Protein AF-A0A0M1HV61-F1 (afdb_monomer_lite)

Sequence (206 aa):
MQIHHRKISFKDFTRVRRSIEFLIANFPVATTETVGKFGSGIKGYDRLQIVYKAFICLSLEMEVDFDDEKCLNTFILSMSKAFKYINFNEFYVERFLGGYDDAVVKNVVGYVESISPISWSKPKAFSALTKSLLKHNFVVGNHNLCLICDGLIYLDSTESDHRIAKAVGGQGVLENGLLVHPICNRMKSDLSLEEIRADLFGELLY

Radius of gyration: 24.74 Å; chains: 1; bounding box: 51×39×68 Å

pLDDT: mean 77.79, std 14.35, range [38.88, 94.12]

Foldseek 3Di:
DDQPNDDQDPVLCVQLVVQLVVCCVVPVLLLVQLCVPQNPDPRSVLSNVLSSVLSSLLSSVDPDDPVDPQSLLQVVLLSCLQPVRRDCPVVCPDPPPDHYDPVSSVSSNVRSVVSDDDDDDDDDHDDPVVVVVVVVVVVLVPFDAALQQRHGDDPVQWDKDFQQHVVRPTDPDPVRIDIHGPVSVVQCVNNHSVVSNCVVVVDDDD

Structure (mmCIF, N/CA/C/O backbone):
data_AF-A0A0M1HV61-F1
#
_entry.id   AF-A0A0M1HV61-F1
#
loop_
_atom_site.group_PDB
_atom_site.id
_atom_site.type_symbol
_atom_site.label_atom_id
_atom_site.label_alt_id
_atom_site.label_comp_id
_atom_site.label_asym_id
_atom_site.label_entity_id
_atom_site.label_seq_id
_atom_site.pdbx_PDB_ins_code
_atom_site.Cartn_x
_atom_site.Cartn_y
_atom_site.Cartn_z
_atom_site.occupancy
_atom_site.B_iso_or_equiv
_atom_site.auth_seq_id
_atom_site.auth_comp_id
_atom_site.auth_asym_id
_atom_site.auth_atom_id
_atom_site.pdbx_PDB_model_num
ATOM 1 N N . MET A 1 1 ? 4.382 -9.456 20.552 1.00 45.38 1 MET A N 1
ATOM 2 C CA . MET A 1 1 ? 3.618 -8.272 20.118 1.00 45.38 1 MET A CA 1
ATOM 3 C C . MET A 1 1 ? 2.322 -8.265 20.910 1.00 45.38 1 MET A C 1
ATOM 5 O O . MET A 1 1 ? 1.622 -9.267 20.836 1.00 45.38 1 MET A O 1
ATOM 9 N N . GLN A 1 2 ? 2.094 -7.270 21.774 1.00 38.91 2 GLN A N 1
ATOM 10 C CA . GLN A 1 2 ? 0.883 -7.182 22.602 1.00 38.91 2 GLN A CA 1
ATOM 11 C C . GLN A 1 2 ? -0.083 -6.175 21.987 1.00 38.91 2 GLN A C 1
ATOM 13 O O . GLN A 1 2 ? 0.360 -5.087 21.644 1.00 38.91 2 GLN A O 1
ATOM 18 N N . ILE A 1 3 ? -1.353 -6.553 21.862 1.00 44.72 3 ILE A N 1
ATOM 19 C CA . ILE A 1 3 ? -2.518 -5.666 21.727 1.00 44.72 3 ILE A CA 1
ATOM 20 C C . ILE A 1 3 ? -3.356 -5.988 22.976 1.00 44.72 3 ILE A C 1
ATOM 22 O O . ILE A 1 3 ? -3.598 -7.164 23.238 1.00 44.72 3 ILE A O 1
ATOM 26 N N . HIS A 1 4 ? -3.669 -5.009 23.833 1.00 47.50 4 HIS A N 1
ATOM 27 C CA . HIS A 1 4 ? -4.346 -5.219 25.135 1.00 47.50 4 HIS A CA 1
ATOM 28 C C . HIS A 1 4 ? -3.717 -6.287 26.061 1.00 47.50 4 HIS A C 1
ATOM 30 O O . HIS A 1 4 ? -4.398 -7.202 26.513 1.00 47.50 4 HIS A O 1
ATOM 36 N N . HIS A 1 5 ? -2.404 -6.240 26.328 1.00 50.06 5 HIS A N 1
ATOM 37 C CA . HIS A 1 5 ? -1.684 -7.286 27.088 1.00 50.06 5 HIS A CA 1
ATOM 38 C C . HIS A 1 5 ? -1.725 -8.708 26.480 1.00 50.06 5 HIS A C 1
ATOM 40 O O . HIS A 1 5 ? -1.090 -9.625 27.007 1.00 50.06 5 HIS A O 1
ATOM 46 N N . ARG A 1 6 ? -2.363 -8.913 25.321 1.00 57.28 6 ARG A N 1
ATOM 47 C CA . ARG A 1 6 ? -2.491 -10.221 24.674 1.00 57.28 6 ARG A CA 1
ATOM 48 C C . ARG A 1 6 ? -1.375 -10.435 23.659 1.00 57.28 6 ARG A C 1
ATOM 50 O O . ARG A 1 6 ? -1.248 -9.694 22.688 1.00 57.28 6 ARG A O 1
ATOM 57 N N . LYS A 1 7 ? -0.534 -11.447 23.884 1.00 65.44 7 LYS A N 1
ATOM 58 C CA . LYS A 1 7 ? 0.514 -11.858 22.937 1.00 65.44 7 LYS A CA 1
ATOM 59 C C . LYS A 1 7 ? -0.167 -12.424 21.684 1.00 65.44 7 LYS A C 1
ATOM 61 O O . LYS A 1 7 ? -0.840 -13.444 21.784 1.00 65.44 7 LYS A O 1
ATOM 66 N N . ILE A 1 8 ? 0.005 -11.771 20.534 1.00 69.38 8 ILE A N 1
ATOM 67 C CA . ILE A 1 8 ? -0.525 -12.255 19.247 1.00 69.38 8 ILE A CA 1
ATOM 68 C C . ILE A 1 8 ? 0.118 -13.609 18.948 1.00 69.38 8 ILE A C 1
ATOM 70 O O . ILE A 1 8 ? 1.349 -13.712 18.896 1.00 69.38 8 ILE A O 1
ATOM 74 N N . SER A 1 9 ? -0.703 -14.647 18.811 1.00 78.69 9 SER A N 1
ATOM 75 C CA . SER A 1 9 ? -0.224 -15.993 18.512 1.00 78.69 9 SER A CA 1
ATOM 76 C C . SER A 1 9 ? 0.042 -16.167 17.015 1.00 78.69 9 SER A C 1
ATOM 78 O O . SER A 1 9 ? -0.472 -15.427 16.176 1.00 78.69 9 SER A O 1
ATOM 80 N N . PHE A 1 10 ? 0.817 -17.190 16.652 1.00 74.56 10 PHE A N 1
ATOM 81 C CA . PHE A 1 10 ? 1.004 -17.561 15.246 1.00 74.56 10 PHE A CA 1
ATOM 82 C C . PHE A 1 10 ? -0.326 -17.925 14.556 1.00 74.56 10 PHE A C 1
ATOM 84 O O . PHE A 1 10 ? -0.531 -17.624 13.379 1.00 74.56 10 PHE A O 1
ATOM 91 N N . LYS A 1 11 ? -1.266 -18.510 15.311 1.00 81.38 11 LYS A N 1
ATOM 92 C CA . LYS A 1 11 ? -2.621 -18.808 14.834 1.00 81.38 11 LYS A CA 1
ATOM 93 C C . LYS A 1 11 ? -3.396 -17.529 14.516 1.00 81.38 11 LYS A C 1
ATOM 95 O O . LYS A 1 11 ? -4.047 -17.467 13.479 1.00 81.38 11 LYS A O 1
ATOM 100 N N . ASP A 1 12 ? -3.280 -16.512 15.369 1.00 79.31 12 ASP A N 1
ATOM 101 C CA . ASP A 1 12 ? -3.903 -15.208 15.131 1.00 79.31 12 ASP A CA 1
ATOM 102 C C . ASP A 1 12 ? -3.353 -14.573 13.855 1.00 79.31 12 ASP A C 1
ATOM 104 O O . ASP A 1 12 ? -4.140 -14.190 12.998 1.00 79.31 12 ASP A O 1
ATOM 108 N N . PHE A 1 13 ? -2.025 -14.552 13.681 1.00 78.38 13 PHE A N 1
ATOM 109 C CA . PHE A 1 13 ? -1.397 -14.054 12.452 1.00 78.38 13 PHE A CA 1
ATOM 110 C C . PHE A 1 13 ? -1.906 -14.786 11.207 1.00 78.38 13 PHE A C 1
ATOM 112 O O . PHE A 1 13 ? -2.300 -14.144 10.241 1.00 78.38 13 PHE A O 1
ATOM 119 N N . THR A 1 14 ? -1.945 -16.120 11.239 1.00 83.94 14 THR A N 1
ATOM 120 C CA . THR A 1 14 ? -2.406 -16.924 10.096 1.00 83.94 14 THR A CA 1
ATOM 121 C C . THR A 1 14 ? -3.863 -16.616 9.750 1.00 83.94 14 THR A C 1
ATOM 123 O O . THR A 1 14 ? -4.193 -16.482 8.575 1.00 83.94 14 THR A O 1
ATOM 126 N N . ARG A 1 15 ? -4.718 -16.435 10.767 1.00 84.62 15 ARG A N 1
ATOM 127 C CA . ARG A 1 15 ? -6.131 -16.068 10.598 1.00 84.62 15 ARG A CA 1
ATOM 128 C C . ARG A 1 15 ? -6.300 -14.725 9.892 1.00 84.62 15 ARG A C 1
ATOM 130 O O . ARG A 1 15 ? -7.174 -14.602 9.047 1.00 84.62 15 ARG A O 1
ATOM 137 N N . VAL A 1 16 ? -5.474 -13.737 10.232 1.00 89.06 16 VAL A N 1
ATOM 138 C CA . VAL A 1 16 ? -5.621 -12.369 9.713 1.00 89.06 16 VAL A CA 1
ATOM 139 C C . VAL A 1 16 ? -4.713 -12.045 8.528 1.00 89.06 16 VAL A C 1
ATOM 141 O O . VAL A 1 16 ? -4.763 -10.939 7.999 1.00 89.06 16 VAL A O 1
ATOM 144 N N . ARG A 1 17 ? -3.878 -12.996 8.090 1.00 88.94 17 ARG A N 1
ATOM 145 C CA . ARG A 1 17 ? -2.864 -12.779 7.051 1.00 88.94 17 ARG A CA 1
ATOM 146 C C . ARG A 1 17 ? -3.457 -12.219 5.762 1.00 88.94 17 ARG A C 1
ATOM 148 O O . ARG A 1 17 ? -2.951 -11.217 5.267 1.00 88.94 17 ARG A O 1
ATOM 155 N N . ARG A 1 18 ? -4.538 -12.831 5.265 1.00 89.31 18 ARG A N 1
ATOM 156 C CA . ARG A 1 18 ? -5.231 -12.373 4.051 1.00 89.31 18 ARG A CA 1
ATOM 157 C C . ARG A 1 18 ? -5.667 -10.918 4.197 1.00 89.31 18 ARG A C 1
ATOM 159 O O . ARG A 1 18 ? -5.363 -10.112 3.331 1.00 89.31 18 ARG A O 1
ATOM 166 N N . SER A 1 19 ? -6.318 -10.578 5.306 1.00 89.88 19 SER A N 1
ATOM 167 C CA . SER A 1 19 ? -6.781 -9.219 5.596 1.00 89.88 19 SER A CA 1
ATOM 168 C C . SER A 1 19 ? -5.632 -8.211 5.621 1.00 89.88 19 SER A C 1
ATOM 170 O O . SER A 1 19 ? -5.737 -7.146 5.027 1.00 89.88 19 SER A O 1
ATOM 172 N N . ILE A 1 20 ? -4.498 -8.561 6.236 1.00 90.69 20 ILE A N 1
ATOM 173 C CA . ILE A 1 20 ? -3.309 -7.696 6.273 1.00 90.69 20 ILE A CA 1
ATOM 174 C C . ILE A 1 20 ? -2.742 -7.477 4.870 1.00 90.69 20 ILE A C 1
ATOM 176 O O . ILE A 1 20 ? -2.456 -6.340 4.503 1.00 90.69 20 ILE A O 1
ATOM 180 N N . GLU A 1 21 ? -2.573 -8.545 4.088 1.00 88.94 21 GLU A N 1
ATOM 181 C CA . GLU A 1 21 ? -2.087 -8.455 2.705 1.00 88.94 21 GLU A CA 1
ATOM 182 C C . GLU A 1 21 ? -3.038 -7.600 1.851 1.00 88.94 21 GLU A C 1
ATOM 184 O O . GLU A 1 21 ? -2.587 -6.755 1.078 1.00 88.94 21 GLU A O 1
ATOM 189 N N . PHE A 1 22 ? -4.348 -7.733 2.073 1.00 87.50 22 PHE A N 1
ATOM 190 C CA . PHE A 1 22 ? -5.375 -6.949 1.395 1.00 87.50 22 PHE A CA 1
ATOM 191 C C . PHE A 1 22 ? -5.328 -5.460 1.770 1.00 87.50 22 PHE A C 1
ATOM 193 O O . PHE A 1 22 ? -5.396 -4.607 0.887 1.00 87.50 22 PHE A O 1
ATOM 200 N N . LEU A 1 23 ? -5.128 -5.130 3.051 1.00 89.31 23 LEU A N 1
ATOM 201 C CA . LEU A 1 23 ? -4.936 -3.751 3.518 1.00 89.31 23 LEU A CA 1
ATOM 202 C C . LEU A 1 23 ? -3.668 -3.122 2.923 1.00 89.31 23 LEU A C 1
ATOM 204 O O . LEU A 1 23 ? -3.696 -1.971 2.499 1.00 89.31 23 LEU A O 1
ATOM 208 N N . ILE A 1 24 ? -2.564 -3.874 2.853 1.00 89.62 24 ILE A N 1
ATOM 209 C CA . ILE A 1 24 ? -1.307 -3.395 2.258 1.00 89.62 24 ILE A CA 1
ATOM 210 C C . ILE A 1 24 ? -1.487 -3.105 0.765 1.00 89.62 24 ILE A C 1
ATOM 212 O O . ILE A 1 24 ? -1.007 -2.077 0.286 1.00 89.62 24 ILE A O 1
ATOM 216 N N . ALA A 1 25 ? -2.170 -3.994 0.041 1.00 86.75 25 ALA A N 1
ATOM 217 C CA . ALA A 1 25 ? -2.379 -3.863 -1.396 1.00 86.75 25 ALA A CA 1
ATOM 218 C C . ALA A 1 25 ? -3.316 -2.699 -1.756 1.00 86.75 25 ALA A C 1
ATOM 220 O O . ALA A 1 25 ? -3.029 -1.964 -2.696 1.00 86.75 25 ALA A O 1
ATOM 221 N N . ASN A 1 26 ? -4.403 -2.512 -0.999 1.00 84.69 26 ASN A N 1
ATOM 222 C CA . ASN A 1 26 ? -5.421 -1.499 -1.303 1.00 84.69 26 ASN A CA 1
ATOM 223 C C . ASN A 1 26 ? -5.118 -0.122 -0.695 1.00 84.69 26 ASN A C 1
ATOM 225 O O . ASN A 1 26 ? -5.563 0.891 -1.224 1.00 84.69 26 ASN A O 1
ATOM 229 N N . PHE A 1 27 ? -4.315 -0.057 0.374 1.00 87.81 27 PHE A N 1
ATOM 230 C CA . PHE A 1 27 ? -3.917 1.202 1.012 1.00 87.81 27 PHE A CA 1
ATOM 231 C C . PHE A 1 27 ? -2.398 1.368 1.047 1.00 87.81 27 PHE A C 1
ATOM 233 O O . PHE A 1 27 ? -1.813 1.564 2.124 1.00 87.81 27 PHE A O 1
ATOM 240 N N . PRO A 1 28 ? -1.725 1.370 -0.122 1.00 89.44 28 PRO A N 1
ATOM 241 C CA . PRO A 1 28 ? -0.284 1.574 -0.177 1.00 89.44 28 PRO A CA 1
ATOM 242 C C . PRO A 1 28 ? 0.108 2.922 0.440 1.00 89.44 28 PRO A C 1
ATOM 244 O O . PRO A 1 28 ? 1.185 3.012 1.034 1.00 89.44 28 PRO A O 1
ATOM 247 N N . VAL A 1 29 ? -0.790 3.922 0.399 1.00 88.00 29 VAL A N 1
ATOM 248 C CA . VAL A 1 29 ? -0.637 5.248 1.024 1.00 88.00 29 VAL A CA 1
ATOM 249 C C . VAL A 1 29 ? -0.195 5.166 2.486 1.00 88.00 29 VAL A C 1
ATOM 251 O O . VAL A 1 29 ? 0.683 5.912 2.916 1.00 88.00 29 VAL A O 1
ATOM 254 N N . ALA A 1 30 ? -0.709 4.188 3.240 1.00 88.94 30 ALA A N 1
ATOM 255 C CA . ALA A 1 30 ? -0.375 4.037 4.647 1.00 88.94 30 ALA A CA 1
ATOM 256 C C . ALA A 1 30 ? 1.100 3.677 4.859 1.00 88.94 30 ALA A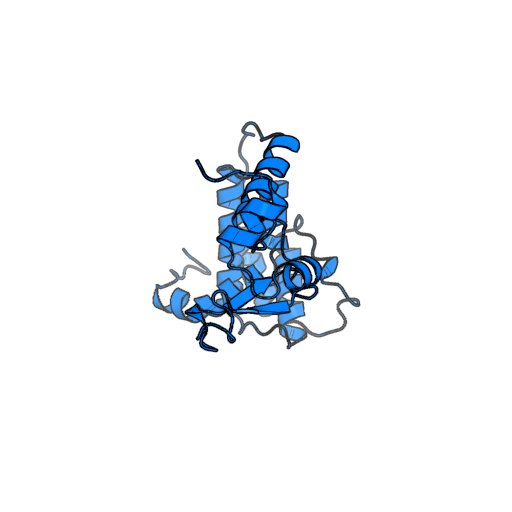 C 1
ATOM 258 O O . ALA A 1 30 ? 1.697 4.055 5.860 1.00 88.94 30 ALA A O 1
ATOM 259 N N . THR A 1 31 ? 1.713 2.967 3.913 1.00 90.75 31 THR A N 1
ATOM 260 C CA . THR A 1 31 ? 3.138 2.619 3.977 1.00 90.75 31 THR A CA 1
ATOM 261 C C . THR A 1 31 ? 4.007 3.680 3.308 1.00 90.75 31 THR A C 1
ATOM 263 O O . THR A 1 31 ? 5.047 4.064 3.853 1.00 90.75 31 THR A O 1
ATOM 266 N N . THR A 1 32 ? 3.581 4.199 2.153 1.00 89.69 32 THR A N 1
ATOM 267 C CA . THR A 1 32 ? 4.360 5.155 1.363 1.00 89.69 32 THR A CA 1
ATOM 268 C C . THR A 1 32 ? 4.468 6.502 2.061 1.00 89.69 32 THR A C 1
ATOM 270 O O . THR A 1 32 ? 5.554 7.084 2.059 1.00 89.69 32 THR A O 1
ATOM 273 N N . GLU A 1 33 ? 3.419 6.973 2.736 1.00 88.62 33 GLU A N 1
ATOM 274 C CA . GLU A 1 33 ? 3.469 8.233 3.475 1.00 88.62 33 GLU A CA 1
ATOM 275 C C . GLU A 1 33 ? 4.203 8.114 4.811 1.00 88.62 33 GLU A C 1
ATOM 277 O O . GLU A 1 33 ? 4.932 9.036 5.182 1.00 88.62 33 GLU A O 1
ATOM 282 N N . THR A 1 34 ? 4.141 6.968 5.500 1.00 89.44 34 THR A N 1
ATOM 283 C CA . THR A 1 34 ? 4.999 6.711 6.672 1.00 89.44 34 THR A CA 1
ATOM 284 C C . THR A 1 34 ? 6.471 6.754 6.294 1.00 89.44 34 THR A C 1
ATOM 286 O O . THR A 1 34 ? 7.260 7.455 6.936 1.00 89.44 34 THR A O 1
ATOM 289 N N . VAL A 1 35 ? 6.851 6.067 5.217 1.00 87.12 35 VAL A N 1
ATOM 290 C CA . VAL A 1 35 ? 8.229 6.097 4.712 1.00 87.12 35 VAL A CA 1
ATOM 291 C C . VAL A 1 35 ? 8.588 7.485 4.170 1.00 87.12 35 VAL A C 1
ATOM 293 O O . VAL A 1 35 ? 9.706 7.960 4.376 1.00 87.12 35 VAL A O 1
ATOM 296 N N . GLY A 1 36 ? 7.652 8.181 3.521 1.00 83.75 36 GLY A N 1
ATOM 297 C CA . GLY A 1 36 ? 7.830 9.553 3.047 1.00 83.75 36 GLY A CA 1
ATOM 298 C C . GLY A 1 36 ? 8.118 10.532 4.187 1.00 83.75 36 GLY A C 1
ATOM 299 O O . GLY A 1 36 ? 9.057 11.326 4.099 1.00 83.75 36 GLY A O 1
ATOM 300 N N . LYS A 1 37 ? 7.365 10.428 5.287 1.00 84.81 37 LYS A N 1
ATOM 301 C CA . LYS A 1 37 ? 7.453 11.310 6.456 1.00 84.81 37 LYS A CA 1
ATOM 302 C C . LYS A 1 37 ? 8.670 11.027 7.335 1.00 84.81 37 LYS A C 1
ATOM 304 O O . LYS A 1 37 ? 9.318 11.969 7.796 1.00 84.81 37 LYS A O 1
ATOM 309 N N . PHE A 1 38 ? 8.972 9.755 7.596 1.00 82.44 38 PHE A N 1
ATOM 310 C CA . PHE A 1 38 ? 9.988 9.348 8.579 1.00 82.44 38 PHE A CA 1
ATOM 311 C C . PHE A 1 38 ? 11.268 8.769 7.960 1.00 82.44 38 PHE A C 1
ATOM 313 O O . PHE A 1 38 ? 12.241 8.526 8.680 1.00 82.44 38 PHE A O 1
ATOM 320 N N . GLY A 1 39 ? 11.309 8.620 6.634 1.00 77.06 39 GLY A N 1
ATOM 321 C CA . GLY A 1 39 ? 12.413 8.012 5.894 1.00 77.06 39 GLY A CA 1
ATOM 322 C C . GLY A 1 39 ? 12.359 6.482 5.904 1.00 77.06 39 GLY A C 1
ATOM 323 O O . GLY A 1 39 ? 11.472 5.888 6.498 1.00 77.06 39 GLY A O 1
ATOM 324 N N . SER A 1 40 ? 13.327 5.836 5.251 1.00 70.31 40 SER A N 1
ATOM 325 C CA . SER A 1 40 ? 13.467 4.368 5.193 1.00 70.31 40 SER A CA 1
ATOM 326 C C . SER A 1 40 ? 14.425 3.787 6.245 1.00 70.31 40 SER A C 1
ATOM 328 O O . SER A 1 40 ? 14.634 2.581 6.290 1.00 70.31 40 SER A O 1
ATOM 330 N N . GLY A 1 41 ? 15.041 4.639 7.073 1.00 71.94 41 GLY A N 1
ATOM 331 C CA . GLY A 1 41 ? 15.948 4.217 8.145 1.00 71.94 41 GLY A CA 1
ATOM 332 C C . GLY A 1 41 ? 15.208 3.695 9.380 1.00 71.94 41 GLY A C 1
ATOM 333 O O . GLY A 1 41 ? 13.991 3.541 9.367 1.00 71.94 41 GLY A O 1
ATOM 334 N N . ILE A 1 42 ? 15.928 3.500 10.489 1.00 71.56 42 ILE A N 1
ATOM 335 C CA . ILE A 1 42 ? 15.386 2.865 11.707 1.00 71.56 42 ILE A CA 1
ATOM 336 C C . ILE A 1 42 ? 14.109 3.529 12.254 1.00 71.56 42 ILE A C 1
ATOM 338 O O . ILE A 1 42 ? 13.183 2.846 12.668 1.00 71.56 42 ILE A O 1
ATOM 342 N N . LYS A 1 43 ? 13.984 4.857 12.140 1.00 68.44 43 LYS A N 1
ATOM 343 C CA . LYS A 1 43 ? 12.753 5.578 12.514 1.00 68.44 43 LYS A CA 1
ATOM 344 C C . LYS A 1 43 ? 11.565 5.242 11.623 1.00 68.44 43 LYS A C 1
ATOM 346 O O . LYS A 1 43 ? 10.440 5.154 12.103 1.00 68.44 43 LYS A O 1
ATOM 351 N N . GLY A 1 44 ? 11.828 5.126 10.326 1.00 79.56 44 GLY A N 1
ATOM 352 C CA . GLY A 1 44 ? 10.854 4.684 9.344 1.00 79.56 44 GLY A CA 1
ATOM 353 C C . GLY A 1 44 ? 10.406 3.271 9.641 1.00 79.56 44 GLY A C 1
ATOM 354 O O . GLY A 1 44 ? 9.212 3.028 9.710 1.00 79.56 44 GLY A O 1
ATOM 355 N N . TYR A 1 45 ? 11.360 2.380 9.909 1.00 82.62 45 TYR A N 1
ATOM 356 C CA . TYR A 1 45 ? 11.093 1.004 10.309 1.00 82.62 45 TYR A CA 1
ATOM 357 C C . TYR A 1 45 ? 10.213 0.925 11.563 1.00 82.62 45 TYR A C 1
ATOM 359 O O . TYR A 1 45 ? 9.176 0.271 11.521 1.00 82.62 45 TYR A O 1
ATOM 367 N N . ASP A 1 46 ? 10.541 1.649 12.636 1.00 82.88 46 ASP A N 1
ATOM 368 C CA . ASP A 1 46 ? 9.742 1.642 13.869 1.00 82.88 46 ASP A CA 1
ATOM 369 C C . ASP A 1 46 ? 8.321 2.173 13.640 1.00 82.88 46 ASP A C 1
ATOM 371 O O . ASP A 1 46 ? 7.345 1.593 14.116 1.00 82.88 46 ASP A O 1
ATOM 375 N N . ARG A 1 47 ? 8.174 3.265 12.877 1.00 87.44 47 ARG A N 1
ATOM 376 C CA . ARG A 1 47 ? 6.851 3.819 12.548 1.00 87.44 47 ARG A CA 1
ATOM 377 C C . ARG A 1 47 ? 6.065 2.903 11.618 1.00 87.44 47 ARG A C 1
ATOM 379 O O . ARG A 1 47 ? 4.865 2.738 11.814 1.00 87.44 47 ARG A O 1
ATOM 386 N N . LEU A 1 48 ? 6.732 2.260 10.668 1.00 90.88 48 LEU A N 1
ATOM 387 C CA . LEU A 1 48 ? 6.121 1.297 9.764 1.00 90.88 48 LEU A CA 1
ATOM 388 C C . LEU A 1 48 ? 5.674 0.047 10.526 1.00 90.88 48 LEU A C 1
ATOM 390 O O . LEU A 1 48 ? 4.567 -0.426 10.307 1.00 90.88 48 LEU A O 1
ATOM 394 N N . GLN A 1 49 ? 6.447 -0.432 11.505 1.00 90.50 49 GLN A N 1
ATOM 395 C CA . GLN A 1 49 ? 5.982 -1.497 12.395 1.00 90.50 49 GLN A CA 1
ATOM 396 C C . GLN A 1 49 ? 4.683 -1.122 13.108 1.00 90.50 49 GLN A C 1
ATOM 398 O O . GLN A 1 49 ? 3.830 -1.985 13.282 1.00 90.50 49 GLN A O 1
ATOM 403 N N . ILE A 1 50 ? 4.5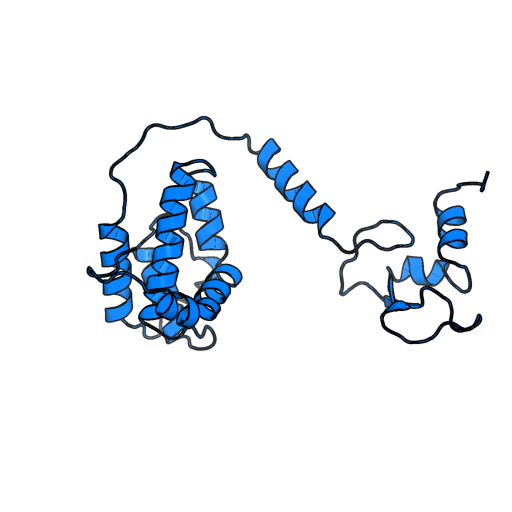33 0.130 13.552 1.00 91.06 50 IL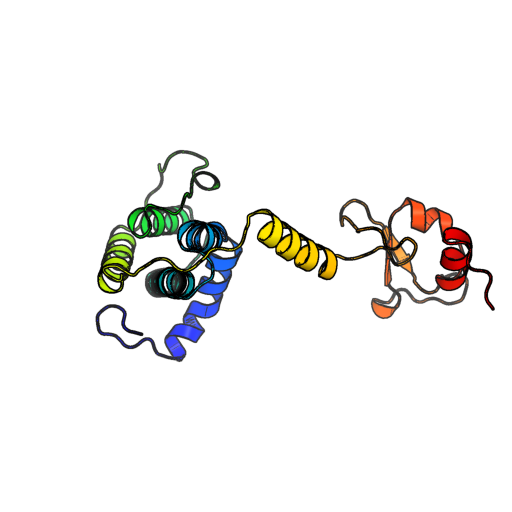E A N 1
ATOM 404 C CA . ILE A 1 50 ? 3.310 0.599 14.219 1.00 91.06 50 ILE A CA 1
ATOM 405 C C . ILE A 1 50 ? 2.127 0.588 13.241 1.00 91.06 50 ILE A C 1
ATOM 407 O O . ILE A 1 50 ? 1.049 0.145 13.622 1.00 91.06 50 ILE A O 1
ATOM 411 N N . VAL A 1 51 ? 2.329 0.976 11.978 1.00 93.38 51 VAL A N 1
ATOM 412 C CA . VAL A 1 51 ? 1.301 0.862 10.923 1.00 93.38 51 VAL A CA 1
ATOM 413 C C . VAL A 1 51 ? 0.895 -0.595 10.695 1.00 93.38 51 VAL A C 1
ATOM 415 O O . VAL A 1 51 ? -0.287 -0.920 10.735 1.00 93.38 51 VAL A O 1
ATOM 418 N N . TYR A 1 52 ? 1.857 -1.505 10.545 1.00 92.81 52 TYR A N 1
ATOM 419 C CA . TYR A 1 52 ? 1.565 -2.931 10.349 1.00 92.81 52 TYR A CA 1
ATOM 420 C C . TYR A 1 52 ? 0.884 -3.550 11.578 1.00 92.81 52 TYR A C 1
ATOM 422 O O . TYR A 1 52 ? -0.019 -4.374 11.457 1.00 92.81 52 TYR A O 1
ATOM 430 N N . LYS A 1 53 ? 1.276 -3.123 12.780 1.00 91.31 53 LYS A N 1
ATOM 431 C CA . LYS A 1 53 ? 0.606 -3.482 14.035 1.00 91.31 53 LYS A CA 1
ATOM 432 C C . LYS A 1 53 ? -0.836 -2.971 14.068 1.00 91.31 53 LYS A C 1
ATOM 434 O O . LYS A 1 53 ? -1.704 -3.705 14.531 1.00 91.31 53 LYS A O 1
ATOM 439 N N . ALA A 1 54 ? -1.105 -1.775 13.545 1.00 92.81 54 ALA A N 1
ATOM 440 C CA . ALA A 1 54 ? -2.463 -1.260 13.396 1.00 92.81 54 ALA A CA 1
ATOM 441 C C . ALA A 1 54 ? -3.283 -2.108 12.413 1.00 92.81 54 ALA A C 1
ATOM 443 O O . ALA A 1 54 ? -4.403 -2.473 12.744 1.00 92.81 54 ALA A O 1
ATOM 444 N N . PHE A 1 55 ? -2.719 -2.514 11.268 1.00 94.12 55 PHE A N 1
ATOM 445 C CA . PHE A 1 55 ? -3.388 -3.427 10.324 1.00 94.12 55 PHE A CA 1
ATOM 446 C C . PHE A 1 55 ? -3.731 -4.776 10.947 1.00 94.12 55 PHE A C 1
ATOM 448 O O . PHE A 1 55 ? -4.823 -5.301 10.736 1.00 94.12 55 PHE A O 1
ATOM 455 N N . ILE A 1 56 ? -2.815 -5.324 11.745 1.00 91.38 56 ILE A N 1
ATOM 456 C CA . ILE A 1 56 ? -3.066 -6.554 12.493 1.00 91.38 56 ILE A CA 1
ATOM 457 C C . ILE A 1 56 ? -4.189 -6.339 13.510 1.00 91.38 56 ILE A C 1
ATOM 459 O O . ILE A 1 56 ? -5.076 -7.177 13.597 1.00 91.38 56 ILE A O 1
ATOM 463 N N . CYS A 1 57 ? -4.180 -5.222 14.243 1.00 90.38 57 CYS A N 1
ATOM 464 C CA . CYS A 1 57 ? -5.248 -4.877 15.181 1.00 90.38 57 CYS A CA 1
ATOM 465 C C . CYS A 1 57 ? -6.602 -4.776 14.471 1.00 90.38 57 CYS A C 1
ATOM 467 O O . CYS A 1 57 ? -7.536 -5.462 14.859 1.00 90.38 57 CYS A O 1
ATOM 469 N N . LEU A 1 58 ? -6.680 -4.008 13.385 1.00 92.75 58 LEU A N 1
ATOM 470 C CA . LEU A 1 58 ? -7.879 -3.876 12.555 1.00 92.75 58 LEU A CA 1
ATOM 471 C C . LEU A 1 58 ? -8.400 -5.243 12.110 1.00 92.75 58 LEU A C 1
ATOM 473 O O . LEU A 1 58 ? -9.553 -5.571 12.347 1.00 92.75 58 LEU A O 1
ATOM 477 N N . SER A 1 59 ? -7.523 -6.080 11.560 1.00 91.62 59 SER A N 1
ATOM 478 C CA . SER A 1 59 ? -7.904 -7.398 11.043 1.00 91.62 59 SER A CA 1
ATOM 479 C C . SER A 1 59 ? -8.304 -8.403 12.132 1.00 91.62 59 SER A C 1
ATOM 481 O O . SER A 1 59 ? -8.881 -9.445 11.829 1.00 91.62 59 SER A O 1
ATOM 483 N N . LEU A 1 60 ? -7.943 -8.152 13.394 1.00 90.12 60 LEU A N 1
ATOM 484 C CA . LEU A 1 60 ? -8.378 -8.964 14.532 1.00 90.12 60 LEU A CA 1
ATOM 485 C C . LEU A 1 60 ? -9.748 -8.532 15.062 1.00 90.12 60 LEU A C 1
ATOM 487 O O . LEU A 1 60 ? -10.456 -9.381 15.605 1.00 90.12 60 LEU A O 1
ATOM 491 N N . GLU A 1 61 ? -10.079 -7.248 14.918 1.00 89.50 61 GLU A N 1
ATOM 492 C CA . GLU A 1 61 ? -11.294 -6.617 15.442 1.00 89.50 61 GLU A CA 1
ATOM 493 C C . GLU A 1 61 ? -12.446 -6.618 14.423 1.00 89.50 61 GLU A C 1
ATOM 495 O O . GLU A 1 61 ? -13.606 -6.612 14.824 1.00 89.50 61 GLU A O 1
ATOM 500 N N . MET A 1 62 ? -12.148 -6.668 13.121 1.00 90.00 62 MET A N 1
ATOM 501 C CA . MET A 1 62 ? -13.151 -6.741 12.056 1.00 90.00 62 MET A CA 1
ATOM 502 C C . MET A 1 62 ? -12.699 -7.618 10.885 1.00 90.00 62 MET A C 1
ATOM 504 O O . MET A 1 62 ? -11.504 -7.778 10.620 1.00 90.00 62 MET A O 1
ATOM 508 N N . GLU A 1 63 ? -13.671 -8.183 10.169 1.00 89.31 63 GLU A N 1
ATOM 509 C CA . GLU A 1 63 ? -13.431 -8.785 8.860 1.00 89.31 63 GLU A CA 1
ATOM 510 C C . GLU A 1 63 ? -13.189 -7.675 7.836 1.00 89.31 63 GLU A C 1
ATOM 512 O O . GLU A 1 63 ? -13.875 -6.657 7.845 1.00 89.31 63 GLU A O 1
ATOM 517 N N . VAL A 1 64 ? -12.167 -7.845 6.996 1.00 87.81 64 VAL A N 1
ATOM 518 C CA . VAL A 1 64 ? -11.780 -6.828 6.019 1.00 87.81 64 VAL A CA 1
ATOM 519 C C . VAL A 1 64 ? -12.486 -7.120 4.706 1.00 87.81 64 VAL A C 1
ATOM 521 O O . VAL A 1 64 ? -12.101 -8.043 3.986 1.00 87.81 64 VAL A O 1
ATOM 524 N N . ASP A 1 65 ? -13.481 -6.295 4.413 1.00 86.06 65 ASP A N 1
ATOM 525 C CA . ASP A 1 65 ? -14.228 -6.265 3.165 1.00 86.06 65 ASP A CA 1
ATOM 526 C C . ASP A 1 65 ? -14.350 -4.802 2.714 1.00 86.06 65 ASP A C 1
ATOM 528 O O . ASP A 1 65 ? -14.889 -3.974 3.441 1.00 86.06 65 ASP A O 1
ATOM 532 N N . PHE A 1 66 ? -13.780 -4.450 1.561 1.00 77.19 66 PHE A N 1
ATOM 533 C CA . PHE A 1 66 ? -13.829 -3.067 1.064 1.00 77.19 66 PHE A CA 1
ATOM 534 C C . PHE A 1 66 ? -15.039 -2.791 0.175 1.00 77.19 66 PHE A C 1
ATOM 536 O O . PHE A 1 66 ? -15.272 -1.628 -0.148 1.00 77.19 66 PHE A O 1
ATOM 543 N N . ASP A 1 67 ? -15.815 -3.822 -0.165 1.00 82.00 67 ASP A N 1
ATOM 544 C CA . ASP A 1 67 ? -17.121 -3.641 -0.794 1.00 82.00 67 ASP A CA 1
ATOM 545 C C . ASP A 1 67 ? -18.175 -3.226 0.260 1.00 82.00 67 ASP A C 1
ATOM 547 O O . ASP A 1 67 ? -19.197 -2.628 -0.081 1.00 82.00 67 ASP A O 1
ATOM 551 N N . ASP A 1 68 ? -17.905 -3.467 1.554 1.00 85.31 68 ASP A N 1
ATOM 552 C CA . ASP A 1 68 ? -18.670 -2.918 2.678 1.00 85.31 68 ASP A CA 1
ATOM 553 C C . ASP A 1 68 ? -18.202 -1.499 3.045 1.00 85.31 68 ASP A C 1
ATOM 555 O O . ASP A 1 68 ? -17.137 -1.279 3.638 1.00 85.31 68 ASP A O 1
ATOM 559 N N . GLU A 1 69 ? -19.066 -0.521 2.771 1.00 86.00 69 GLU A N 1
ATOM 560 C CA . GLU A 1 69 ? -18.845 0.889 3.092 1.00 86.00 69 GLU A CA 1
ATOM 561 C C . GLU A 1 69 ? -18.565 1.112 4.589 1.00 86.00 69 GLU A C 1
ATOM 563 O O . GLU A 1 69 ? -17.720 1.934 4.956 1.00 86.00 69 GLU A O 1
ATOM 568 N N . LYS A 1 70 ? -19.217 0.354 5.485 1.00 88.81 70 LYS A N 1
ATOM 569 C CA . LYS A 1 70 ? -18.999 0.489 6.931 1.00 88.81 70 LYS A CA 1
ATOM 570 C C . LYS A 1 70 ? -17.591 0.040 7.317 1.00 88.81 70 LYS A C 1
ATOM 572 O O . LYS A 1 70 ? -16.938 0.709 8.127 1.00 88.81 70 LYS A O 1
ATOM 577 N N . CYS A 1 71 ? -17.113 -1.070 6.759 1.00 88.81 71 CYS A N 1
ATOM 578 C CA . CYS A 1 71 ? -15.753 -1.555 6.972 1.00 88.81 71 CYS A CA 1
ATOM 579 C C . CYS A 1 71 ? -14.717 -0.554 6.437 1.00 88.81 71 CYS A C 1
ATOM 581 O O . CYS A 1 71 ? -13.795 -0.173 7.168 1.00 88.81 71 CYS A O 1
ATOM 583 N N . LEU A 1 72 ? -14.906 -0.052 5.212 1.00 88.19 72 LEU A N 1
ATOM 584 C CA . LEU A 1 72 ? -14.034 0.959 4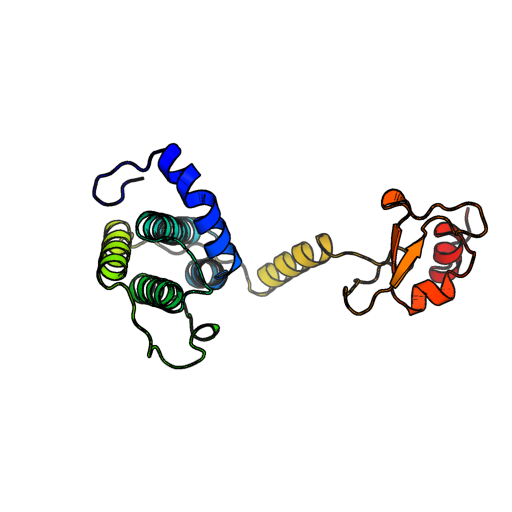.607 1.00 88.19 72 LEU A CA 1
ATOM 585 C C . LEU A 1 72 ? -13.954 2.237 5.462 1.00 88.19 72 LEU A C 1
ATOM 587 O O . LEU A 1 72 ? -12.859 2.699 5.800 1.00 88.19 72 LEU A O 1
ATOM 591 N N . ASN A 1 73 ? -15.104 2.759 5.896 1.00 88.12 73 ASN A N 1
ATOM 592 C CA . ASN A 1 73 ? -15.193 3.930 6.769 1.00 88.12 73 ASN A CA 1
ATOM 593 C C . ASN A 1 73 ? -14.493 3.688 8.115 1.00 88.12 73 ASN A C 1
ATOM 595 O O . ASN A 1 73 ? -13.727 4.527 8.597 1.00 88.12 73 ASN A O 1
ATOM 599 N N . THR A 1 74 ? -14.703 2.515 8.715 1.00 91.19 74 THR A N 1
ATOM 600 C CA . THR A 1 74 ? -14.054 2.127 9.977 1.00 91.19 74 THR A CA 1
ATOM 601 C C . THR A 1 74 ? -12.535 2.099 9.827 1.00 91.19 74 THR A C 1
ATOM 603 O O . THR A 1 74 ? -11.821 2.638 10.679 1.00 91.19 74 THR A O 1
ATOM 606 N N . PHE A 1 75 ? -12.027 1.538 8.728 1.00 90.94 75 PHE A N 1
ATOM 607 C CA . PHE A 1 75 ? -10.600 1.507 8.428 1.00 90.94 75 PHE A CA 1
ATOM 608 C C . PHE A 1 75 ? -10.012 2.914 8.265 1.00 90.94 75 PHE A C 1
ATOM 610 O O . PHE A 1 75 ? -9.080 3.277 8.993 1.00 90.94 75 PHE A O 1
ATOM 617 N N . ILE A 1 76 ? -10.566 3.720 7.350 1.00 89.12 76 ILE A N 1
ATOM 618 C CA . ILE A 1 76 ? -10.037 5.054 7.033 1.00 89.12 76 ILE A CA 1
ATOM 619 C C . ILE A 1 76 ? -10.052 5.937 8.283 1.00 89.12 76 ILE A C 1
ATOM 621 O O . ILE A 1 76 ? -9.060 6.616 8.570 1.00 89.12 76 ILE A O 1
ATOM 625 N N . LEU A 1 77 ? -11.131 5.900 9.073 1.00 89.62 77 LEU A N 1
ATOM 626 C CA . LEU A 1 77 ? -11.245 6.710 10.284 1.00 89.62 77 LEU A CA 1
ATOM 627 C C . LEU A 1 77 ? -10.260 6.266 11.369 1.00 89.62 77 LEU A C 1
ATOM 629 O O . LEU A 1 77 ? -9.624 7.116 11.998 1.00 89.62 77 LEU A O 1
ATOM 633 N N . SER A 1 78 ? -10.097 4.953 11.565 1.00 92.00 78 SER A N 1
ATOM 634 C CA . SER A 1 78 ? -9.118 4.397 12.508 1.00 92.00 78 SER A CA 1
ATOM 635 C C . SER A 1 78 ? -7.706 4.856 12.157 1.00 92.00 78 SER A C 1
ATOM 637 O O . SER A 1 78 ? -6.994 5.403 13.001 1.00 92.00 78 SER A O 1
ATOM 639 N N . MET A 1 79 ? -7.315 4.695 10.891 1.00 92.50 79 MET A N 1
ATOM 640 C CA . MET A 1 79 ? -5.979 5.045 10.420 1.00 92.50 79 MET A CA 1
ATOM 641 C C . MET A 1 79 ? -5.733 6.555 10.433 1.00 92.50 79 MET A C 1
ATOM 643 O O . MET A 1 79 ? -4.680 6.991 10.894 1.00 92.50 79 MET A O 1
ATOM 647 N N . SER A 1 80 ? -6.706 7.364 10.009 1.00 89.25 80 SER A N 1
ATOM 648 C CA . SER A 1 80 ? -6.595 8.831 10.005 1.00 89.25 80 SER A CA 1
ATOM 649 C C . SER A 1 80 ? -6.435 9.400 11.416 1.00 89.25 80 SER A C 1
ATOM 651 O O . SER A 1 80 ? -5.636 10.314 11.639 1.00 89.25 80 SER A O 1
ATOM 653 N N . LYS A 1 81 ? -7.157 8.843 12.400 1.00 89.38 81 LYS A N 1
ATOM 654 C CA . LYS A 1 81 ? -7.018 9.245 13.808 1.00 89.38 81 LYS A CA 1
ATOM 655 C C . LYS A 1 81 ? -5.687 8.790 14.402 1.00 89.38 81 LYS A C 1
ATOM 657 O O . LYS A 1 81 ? -5.019 9.583 15.065 1.00 89.38 81 LYS A O 1
ATOM 662 N N . ALA A 1 82 ? -5.292 7.544 14.144 1.00 90.12 82 ALA A N 1
ATOM 663 C CA . ALA A 1 82 ? -4.060 6.964 14.672 1.00 90.12 82 ALA A CA 1
ATOM 664 C C . ALA A 1 82 ? -2.791 7.587 14.055 1.00 90.12 82 ALA A C 1
ATOM 666 O O . ALA A 1 82 ? -1.760 7.708 14.718 1.00 90.12 82 ALA A O 1
ATOM 667 N N . PHE A 1 83 ? -2.858 8.023 12.795 1.00 90.69 83 PHE A N 1
ATOM 668 C CA . PHE A 1 83 ? -1.715 8.511 12.032 1.00 90.69 83 PHE A CA 1
ATOM 669 C C . PHE A 1 83 ? -2.045 9.813 11.299 1.00 90.69 83 PHE A C 1
ATOM 671 O O . PHE A 1 83 ? -2.238 9.837 10.090 1.00 90.69 83 PHE A O 1
ATOM 678 N N . LYS A 1 84 ? -1.993 10.937 12.023 1.00 87.75 84 LYS A N 1
ATOM 679 C CA . LYS A 1 84 ? -2.306 12.287 11.499 1.00 87.75 84 LYS A CA 1
ATOM 680 C C . LYS A 1 84 ? -1.500 12.737 10.271 1.00 87.75 84 LYS A C 1
ATOM 682 O O . LYS A 1 84 ? -1.791 13.780 9.700 1.00 87.75 84 LYS A O 1
ATOM 687 N N . TYR A 1 85 ? -0.419 12.035 9.943 1.00 85.38 85 TYR A N 1
ATOM 688 C CA . TYR A 1 85 ? 0.436 12.344 8.801 1.00 85.38 85 TYR A CA 1
ATOM 689 C C . TYR A 1 85 ? 0.078 11.537 7.547 1.00 85.38 85 TYR A C 1
ATOM 691 O O . TYR A 1 85 ? 0.704 11.802 6.527 1.00 85.38 85 TYR A O 1
ATOM 699 N N . ILE A 1 86 ? -0.837 10.561 7.644 1.00 88.19 86 ILE A N 1
ATOM 700 C CA . ILE A 1 86 ? -1.310 9.761 6.511 1.00 88.19 86 ILE A CA 1
ATOM 701 C C . ILE A 1 86 ? -2.560 10.430 5.929 1.00 88.19 86 ILE A C 1
ATOM 703 O O . ILE A 1 86 ? -3.516 10.720 6.648 1.00 88.19 86 ILE A O 1
ATOM 707 N N . ASN A 1 87 ? -2.541 10.678 4.631 1.00 84.31 87 ASN A N 1
ATOM 708 C CA . ASN A 1 87 ? -3.532 11.386 3.859 1.00 84.31 87 ASN A CA 1
ATOM 709 C C . ASN A 1 87 ? -4.380 10.391 3.064 1.00 84.31 87 ASN A C 1
ATOM 711 O O . ASN A 1 87 ? -3.959 9.858 2.043 1.00 84.31 87 ASN A O 1
ATOM 715 N N . PHE A 1 88 ? -5.611 10.182 3.518 1.00 81.31 88 PHE A N 1
ATOM 716 C CA . PHE A 1 88 ? -6.579 9.322 2.842 1.00 81.31 88 PHE A CA 1
ATOM 717 C C . PHE A 1 88 ? -7.481 10.092 1.863 1.00 81.31 88 PHE A C 1
ATOM 719 O O . PHE A 1 88 ? -8.549 9.602 1.520 1.00 81.31 88 PHE A O 1
ATOM 726 N N . ASN A 1 89 ? -7.078 11.282 1.392 1.00 73.69 89 ASN A N 1
ATOM 727 C CA . ASN A 1 89 ? -7.931 12.119 0.538 1.00 73.69 89 ASN A CA 1
ATOM 728 C C . ASN A 1 89 ? -8.379 11.467 -0.764 1.00 73.69 89 ASN A C 1
ATOM 730 O O . ASN A 1 89 ? -9.509 11.694 -1.184 1.00 73.69 89 ASN A O 1
ATOM 734 N N . GLU A 1 90 ? -7.543 10.624 -1.361 1.00 66.12 90 GLU A N 1
ATOM 735 C CA . GLU A 1 90 ? -7.908 9.856 -2.557 1.00 66.12 90 GLU A CA 1
ATOM 736 C C . GLU A 1 90 ? -9.006 8.812 -2.281 1.00 66.12 90 GLU A C 1
ATOM 738 O O . GLU A 1 90 ? -9.681 8.377 -3.206 1.00 66.12 90 GLU A O 1
ATOM 743 N N . PHE A 1 91 ? -9.232 8.464 -1.010 1.00 67.06 91 PHE A N 1
ATOM 744 C CA . PHE A 1 91 ? -10.264 7.531 -0.561 1.00 67.06 91 PHE A CA 1
ATOM 745 C C . PHE A 1 91 ? -11.509 8.241 0.011 1.00 67.06 91 PHE A C 1
ATOM 747 O O . PHE A 1 91 ? -12.474 7.571 0.360 1.00 67.06 91 PHE A O 1
ATOM 754 N N . TYR A 1 92 ? -11.526 9.583 0.086 1.00 61.97 92 TYR A N 1
ATOM 755 C CA . TYR A 1 92 ? -12.702 10.389 0.469 1.00 61.97 92 TYR A CA 1
ATOM 756 C C . TYR A 1 92 ? -13.586 10.725 -0.748 1.00 61.97 92 TYR A C 1
ATOM 758 O O . TYR A 1 92 ? -13.987 11.882 -0.931 1.00 61.97 92 TYR A O 1
ATOM 766 N N . VAL A 1 93 ? -13.867 9.746 -1.615 1.00 52.84 93 VAL A N 1
ATOM 767 C CA . VAL A 1 93 ? -14.848 9.939 -2.692 1.00 52.84 93 VAL A CA 1
ATOM 768 C C . VAL A 1 93 ? -16.224 9.991 -2.031 1.00 52.84 93 VAL A C 1
ATOM 770 O O . VAL A 1 93 ? -16.781 8.969 -1.663 1.00 52.84 93 VAL A O 1
ATOM 773 N N . GLU A 1 94 ? -16.712 11.216 -1.839 1.00 47.75 94 GLU A N 1
ATOM 774 C CA . GLU A 1 94 ? -17.884 11.581 -1.037 1.00 47.75 94 GLU A CA 1
ATOM 775 C C . GLU A 1 94 ? -17.626 11.539 0.480 1.00 47.75 94 GLU A C 1
ATOM 777 O O . GLU A 1 94 ? -16.953 10.678 1.039 1.00 47.75 94 GLU A O 1
ATOM 782 N N . ARG A 1 95 ? -18.069 12.596 1.166 1.00 49.78 95 ARG A N 1
ATOM 783 C CA . ARG A 1 95 ? -17.852 12.787 2.606 1.00 49.78 95 ARG A CA 1
ATOM 784 C C . ARG A 1 95 ? -18.362 11.556 3.359 1.00 49.78 95 ARG A C 1
ATOM 786 O O . ARG A 1 95 ? -19.420 11.063 3.005 1.00 49.78 95 ARG A O 1
ATOM 793 N N . PHE A 1 96 ? -17.657 11.141 4.415 1.00 56.91 96 PHE A N 1
ATOM 794 C CA . PHE A 1 96 ? -18.092 10.161 5.426 1.00 56.91 96 PHE A CA 1
ATOM 795 C C . PHE A 1 96 ? -19.568 10.380 5.832 1.00 56.91 96 PHE A C 1
ATOM 797 O O . PHE A 1 96 ? -19.859 11.130 6.766 1.00 56.91 96 PHE A O 1
ATOM 804 N N . LEU A 1 97 ? -20.503 9.779 5.099 1.00 56.44 97 LEU A N 1
ATOM 805 C CA . LEU A 1 97 ? -21.947 9.838 5.348 1.00 56.44 97 LEU A CA 1
ATOM 806 C C . LEU A 1 97 ? -22.485 8.471 5.795 1.00 56.44 97 LEU A C 1
ATOM 808 O O . LEU A 1 97 ? -23.597 8.399 6.317 1.00 56.44 97 LEU A O 1
ATOM 812 N N . GLY A 1 98 ? -21.683 7.412 5.652 1.00 67.62 98 GLY A N 1
ATOM 813 C CA . GLY A 1 98 ? -21.979 6.067 6.125 1.00 67.62 98 GLY A CA 1
ATOM 814 C C . GLY A 1 98 ? -21.620 5.828 7.595 1.00 67.62 98 GLY A C 1
ATOM 815 O O . GLY A 1 98 ? -20.899 6.590 8.247 1.00 67.62 98 GLY A O 1
ATOM 816 N N . GLY A 1 99 ? -22.140 4.727 8.136 1.00 83.69 99 GLY A N 1
ATOM 817 C CA . GLY A 1 99 ? -21.802 4.268 9.480 1.00 83.69 99 GLY A CA 1
ATOM 818 C C . GLY A 1 99 ? -20.353 3.781 9.582 1.00 83.69 99 GLY A C 1
ATOM 819 O O . GLY A 1 99 ? -19.728 3.415 8.591 1.00 83.69 99 GLY A O 1
ATOM 820 N N . TYR A 1 100 ? -19.831 3.730 10.804 1.00 89.31 100 TYR A N 1
ATOM 821 C CA . TYR A 1 100 ? -18.556 3.093 11.132 1.00 89.31 100 TYR A CA 1
ATOM 822 C C . TYR A 1 100 ? -18.660 2.407 12.497 1.00 89.31 100 TYR A C 1
ATOM 824 O O . TYR A 1 100 ? -19.583 2.674 13.272 1.00 89.31 100 TYR A O 1
ATOM 832 N N . ASP A 1 101 ? -17.727 1.509 12.799 1.00 91.25 101 ASP A N 1
ATOM 833 C CA . ASP A 1 101 ? -17.636 0.872 14.108 1.00 91.25 101 ASP A CA 1
ATOM 834 C C . ASP A 1 101 ? -16.762 1.697 15.067 1.00 91.25 101 ASP A C 1
ATOM 836 O O . ASP A 1 101 ? -15.532 1.719 14.984 1.00 91.25 101 ASP A O 1
ATOM 840 N N . ASP A 1 102 ? -17.409 2.417 15.985 1.00 90.19 102 ASP A N 1
ATOM 841 C CA . ASP A 1 102 ? -16.728 3.273 16.961 1.00 90.19 102 ASP A CA 1
ATOM 842 C C . ASP A 1 102 ? -15.862 2.482 17.956 1.00 90.19 102 ASP A C 1
ATOM 844 O O . ASP A 1 102 ? -14.838 2.993 18.420 1.00 90.19 102 ASP A O 1
ATOM 848 N N . ALA A 1 103 ? -16.229 1.232 18.262 1.00 91.81 103 ALA A N 1
ATOM 849 C CA . ALA A 1 103 ? -15.455 0.391 19.167 1.00 91.81 103 ALA A CA 1
ATOM 850 C C . ALA A 1 103 ? -14.127 -0.013 18.517 1.00 91.81 103 ALA A C 1
ATOM 852 O O . ALA A 1 103 ? -13.071 0.166 19.128 1.00 91.81 103 ALA A O 1
ATOM 853 N N . VAL A 1 104 ? -14.165 -0.446 17.252 1.00 91.50 104 VAL A N 1
ATOM 854 C CA . VAL A 1 104 ? -12.952 -0.769 16.481 1.00 91.50 104 VAL A CA 1
ATOM 855 C C . VAL A 1 104 ? -12.040 0.454 16.375 1.00 91.50 104 VAL A C 1
ATOM 857 O O . VAL A 1 104 ? -10.845 0.361 16.664 1.00 91.50 104 VAL A O 1
ATOM 860 N N . VAL A 1 105 ? -12.598 1.626 16.048 1.00 90.62 105 VAL A N 1
ATOM 861 C CA . VAL A 1 105 ? -11.829 2.878 15.949 1.00 90.62 105 VAL A CA 1
ATOM 862 C C . VAL A 1 105 ? -11.126 3.203 17.268 1.00 90.62 105 VAL A C 1
ATOM 864 O O . VAL A 1 105 ? -9.926 3.485 17.273 1.00 90.62 105 VAL A O 1
ATOM 867 N N . LYS A 1 106 ? -11.841 3.147 18.397 1.00 90.38 106 LYS A N 1
ATOM 868 C CA . LYS A 1 106 ? -11.260 3.410 19.724 1.00 90.38 106 LYS A CA 1
ATOM 869 C C . LYS A 1 106 ? -10.157 2.414 20.076 1.00 90.38 106 LYS A C 1
ATOM 871 O O . LYS A 1 106 ? -9.102 2.839 20.548 1.00 90.38 106 LYS A O 1
ATOM 876 N N . ASN A 1 107 ? -10.373 1.126 19.812 1.00 90.25 107 ASN A N 1
ATOM 877 C CA . ASN A 1 107 ? -9.406 0.069 20.111 1.00 90.25 107 ASN A CA 1
ATOM 878 C C . ASN A 1 107 ? -8.111 0.258 19.313 1.00 90.25 107 ASN A C 1
ATOM 880 O O . ASN A 1 107 ? -7.019 0.239 19.882 1.00 90.25 107 ASN A O 1
ATOM 884 N N . VAL A 1 108 ? -8.220 0.515 18.007 1.00 89.81 108 VAL A N 1
ATOM 885 C CA . VAL A 1 108 ? -7.060 0.692 17.123 1.00 89.81 108 VAL A CA 1
ATOM 886 C C . VAL A 1 108 ? -6.279 1.956 17.475 1.00 89.81 108 VAL A C 1
ATOM 888 O O . VAL A 1 108 ? -5.052 1.908 17.578 1.00 89.81 108 VAL A O 1
ATOM 891 N N . VAL A 1 109 ? -6.968 3.080 17.702 1.00 89.00 109 VAL A N 1
ATOM 892 C CA . VAL A 1 109 ? -6.317 4.347 18.074 1.00 89.00 109 VAL A CA 1
ATOM 893 C C . VAL A 1 109 ? -5.607 4.213 19.419 1.00 89.00 109 VAL A C 1
ATOM 895 O O . VAL A 1 109 ? -4.410 4.493 19.499 1.00 89.00 109 VAL A O 1
ATOM 898 N N . GLY A 1 110 ? -6.298 3.708 20.446 1.00 87.81 110 GLY A N 1
ATOM 899 C CA . GLY A 1 110 ? -5.705 3.505 21.769 1.00 87.81 110 GLY A CA 1
ATOM 900 C C . GLY A 1 110 ? -4.516 2.543 21.728 1.00 87.81 110 GLY A C 1
ATOM 901 O O . GLY A 1 110 ? -3.502 2.758 22.397 1.00 87.81 110 GLY A O 1
ATOM 902 N N . TYR A 1 111 ? -4.586 1.517 20.876 1.00 88.75 111 TYR A N 1
ATOM 903 C CA . TYR A 1 111 ? -3.463 0.619 20.664 1.00 88.75 111 TYR A CA 1
ATOM 904 C C . TYR A 1 111 ? -2.249 1.335 20.057 1.00 88.75 111 TYR A C 1
ATOM 906 O O . TYR A 1 111 ? -1.146 1.223 20.597 1.00 88.75 111 TYR A O 1
ATOM 914 N N . VAL A 1 112 ? -2.427 2.094 18.973 1.00 87.50 112 VAL A N 1
ATOM 915 C CA . VAL A 1 112 ? -1.330 2.813 18.301 1.00 87.50 112 VAL A CA 1
ATOM 916 C C . VAL A 1 112 ? -0.670 3.842 19.220 1.00 87.50 112 VAL A C 1
ATOM 918 O O . VAL A 1 112 ? 0.562 3.966 19.231 1.00 87.50 112 VAL A O 1
ATOM 921 N N . GLU A 1 113 ? -1.463 4.555 20.018 1.00 87.44 113 GLU A N 1
ATOM 922 C CA . GLU A 1 113 ? -0.960 5.505 21.011 1.00 87.44 113 GLU A CA 1
ATOM 923 C C . GLU A 1 113 ? -0.083 4.805 22.058 1.00 87.44 113 GLU A C 1
ATOM 925 O O . GLU A 1 113 ? 1.007 5.291 22.364 1.00 87.44 113 GLU A O 1
ATOM 930 N N . SER A 1 114 ? -0.482 3.613 22.518 1.00 86.62 114 SER A N 1
ATOM 931 C CA . SER A 1 114 ? 0.264 2.846 23.527 1.00 86.62 114 SER A CA 1
ATOM 932 C C . SER A 1 114 ? 1.652 2.366 23.074 1.00 86.62 114 SER A C 1
ATOM 934 O O . SER A 1 114 ? 2.519 2.114 23.910 1.00 86.62 114 SER A O 1
ATOM 936 N N . ILE A 1 115 ? 1.888 2.242 21.762 1.00 83.56 115 ILE A N 1
ATOM 937 C CA . ILE A 1 115 ? 3.142 1.711 21.194 1.00 83.56 115 ILE A CA 1
ATOM 938 C C . ILE A 1 115 ? 4.002 2.773 20.491 1.00 83.56 115 ILE A C 1
ATOM 940 O O . ILE A 1 115 ? 5.014 2.436 19.871 1.00 83.56 115 ILE A O 1
ATOM 944 N N . SER A 1 116 ? 3.616 4.050 20.555 1.00 79.19 116 SER A N 1
ATOM 945 C CA . SER A 1 116 ? 4.286 5.137 19.836 1.00 79.19 116 SER A CA 1
ATOM 946 C C . SER A 1 116 ? 5.504 5.711 20.595 1.00 79.19 116 SER A C 1
ATOM 948 O O . SER A 1 116 ? 5.355 6.162 21.726 1.00 79.19 116 SER A O 1
ATOM 950 N N . PRO A 1 117 ? 6.716 5.772 19.995 1.00 68.00 117 PRO A N 1
ATOM 951 C CA . PRO A 1 117 ? 7.927 6.261 20.674 1.00 68.00 117 PRO A CA 1
ATOM 952 C C . PRO A 1 117 ? 7.989 7.794 20.847 1.00 68.00 117 PRO A C 1
ATOM 954 O O . PRO A 1 117 ? 7.494 8.537 19.992 1.00 68.00 117 PRO A O 1
ATOM 957 N N . ILE A 1 118 ? 8.668 8.244 21.921 1.00 57.28 118 ILE A N 1
ATOM 958 C CA . ILE A 1 118 ? 8.637 9.619 22.475 1.00 57.28 118 ILE A CA 1
ATOM 959 C C . ILE A 1 118 ? 9.561 10.634 21.758 1.00 57.28 118 ILE A C 1
ATOM 961 O O . ILE A 1 118 ? 9.144 11.772 21.593 1.00 57.28 118 ILE A O 1
ATOM 965 N N . SER A 1 119 ? 10.767 10.295 21.273 1.00 51.16 119 SER A N 1
ATOM 966 C CA . SER A 1 119 ? 11.537 11.098 20.277 1.00 51.16 119 SER A CA 1
ATOM 967 C C . SER A 1 119 ? 12.931 10.509 20.003 1.00 51.16 119 SER A C 1
ATOM 969 O O . SER A 1 119 ? 13.507 9.881 20.880 1.00 51.16 119 SER A O 1
ATOM 971 N N . TRP A 1 120 ? 13.481 10.724 18.794 1.00 44.97 120 TRP A N 1
ATOM 972 C CA . TRP A 1 120 ? 14.858 10.338 18.409 1.00 44.97 120 TRP A CA 1
ATOM 973 C C . TRP A 1 120 ? 15.479 11.332 17.403 1.00 44.97 120 TRP A C 1
ATOM 975 O O . TRP A 1 120 ? 14.755 11.972 16.631 1.00 44.97 120 TRP A O 1
ATOM 985 N N . SER A 1 121 ? 16.818 11.416 17.348 1.00 45.16 121 SER A N 1
ATOM 986 C CA . SER A 1 121 ? 17.636 12.349 16.533 1.00 45.16 121 SER A CA 1
ATOM 987 C C . SER A 1 121 ? 17.799 11.925 15.059 1.00 45.16 121 SER A C 1
ATOM 989 O O . SER A 1 121 ? 17.669 10.753 14.717 1.00 45.16 121 SER A O 1
ATOM 991 N N . LYS A 1 122 ? 17.900 12.882 14.120 1.00 42.41 122 LYS A N 1
ATOM 992 C CA . LYS A 1 122 ? 17.750 12.653 12.659 1.00 42.41 122 LYS A CA 1
ATOM 993 C C . LYS A 1 122 ? 19.005 12.034 12.000 1.00 42.41 122 LYS A C 1
ATOM 995 O O . LYS A 1 122 ? 20.056 12.662 12.053 1.00 42.41 122 LYS A O 1
ATOM 1000 N N . PRO A 1 123 ? 18.890 10.888 11.300 1.00 50.47 123 PRO A N 1
ATOM 1001 C CA . PRO A 1 123 ? 19.924 10.409 10.380 1.00 50.47 123 PRO A CA 1
ATOM 1002 C C . PRO A 1 123 ? 19.851 11.120 9.013 1.00 50.47 123 PRO A C 1
ATOM 1004 O O . PRO A 1 123 ? 18.824 11.707 8.661 1.00 50.47 123 PRO A O 1
ATOM 1007 N N . LYS A 1 124 ? 20.945 11.069 8.237 1.00 47.72 124 LYS A N 1
ATOM 1008 C CA . LYS A 1 124 ? 21.035 11.660 6.887 1.00 47.72 124 LYS A CA 1
ATOM 1009 C C . LYS A 1 124 ? 20.077 10.957 5.914 1.00 47.72 124 LYS A C 1
ATOM 1011 O O . LYS A 1 124 ? 20.045 9.732 5.846 1.00 47.72 124 LYS A O 1
ATOM 1016 N N . ALA A 1 125 ? 19.303 11.739 5.163 1.00 50.62 125 ALA A N 1
ATOM 1017 C CA . ALA A 1 125 ? 18.323 11.246 4.197 1.00 50.62 125 ALA A CA 1
ATOM 1018 C C . ALA A 1 125 ? 18.921 11.116 2.785 1.00 50.62 125 ALA A C 1
ATOM 1020 O O . ALA A 1 125 ? 19.759 11.923 2.389 1.00 50.62 125 ALA A O 1
ATOM 1021 N N . PHE A 1 126 ? 18.441 10.141 2.004 1.00 53.16 126 PHE A N 1
ATOM 1022 C CA . PHE A 1 126 ? 18.688 10.079 0.559 1.00 53.16 126 PHE A CA 1
ATOM 1023 C C . PHE A 1 126 ? 18.090 11.292 -0.164 1.00 53.16 126 PHE A C 1
ATOM 1025 O O . PHE A 1 126 ? 17.001 11.755 0.196 1.00 53.16 126 PHE A O 1
ATOM 1032 N N . SER A 1 127 ? 18.766 11.749 -1.222 1.00 69.06 127 SER A N 1
ATOM 1033 C CA . SER A 1 127 ? 18.259 12.804 -2.104 1.00 69.06 127 SER A CA 1
ATOM 1034 C C . SER A 1 127 ? 17.026 12.332 -2.893 1.00 69.06 127 SER A C 1
ATOM 1036 O O . SER A 1 127 ? 16.800 11.132 -3.079 1.00 69.06 127 SER A O 1
ATOM 1038 N N . ALA A 1 128 ? 16.214 13.278 -3.373 1.00 55.94 128 ALA A N 1
ATOM 1039 C CA . ALA A 1 128 ? 15.038 12.985 -4.199 1.00 55.94 128 ALA A CA 1
ATOM 1040 C C . ALA A 1 128 ? 15.403 12.264 -5.513 1.00 55.94 128 ALA A C 1
ATOM 1042 O O . ALA A 1 128 ? 14.684 11.363 -5.950 1.00 55.94 128 ALA A O 1
ATOM 1043 N N . LEU A 1 129 ? 16.557 12.609 -6.092 1.00 53.72 129 LEU A N 1
ATOM 1044 C CA . LEU A 1 129 ? 17.087 11.977 -7.297 1.00 53.72 129 LEU A CA 1
ATOM 1045 C C . LEU A 1 129 ? 17.415 10.498 -7.056 1.00 53.72 129 LEU A C 1
ATOM 1047 O O . LEU A 1 129 ? 16.948 9.639 -7.799 1.00 53.72 129 LEU A O 1
ATOM 1051 N N . THR A 1 130 ? 18.134 10.184 -5.972 1.00 53.91 130 THR A N 1
ATOM 1052 C CA . THR A 1 130 ? 18.478 8.796 -5.620 1.00 53.91 130 THR A CA 1
ATOM 1053 C C . THR A 1 130 ? 17.226 7.938 -5.430 1.00 53.91 130 THR A C 1
ATOM 1055 O O . THR A 1 130 ? 17.175 6.804 -5.897 1.00 53.91 130 THR A O 1
ATOM 1058 N N . LYS A 1 131 ? 16.181 8.486 -4.799 1.00 54.97 131 LYS A N 1
ATOM 1059 C CA . LYS A 1 131 ? 14.906 7.775 -4.616 1.00 54.97 131 LYS A CA 1
ATOM 1060 C C . LYS A 1 131 ? 14.175 7.519 -5.937 1.00 54.97 131 LYS A C 1
ATOM 1062 O O . LYS A 1 131 ? 13.589 6.452 -6.095 1.00 54.97 131 LYS A O 1
ATOM 1067 N N . SER A 1 132 ? 14.203 8.475 -6.863 1.00 51.19 132 SER A N 1
ATOM 1068 C CA . SER A 1 132 ? 13.542 8.342 -8.169 1.00 51.19 132 SER A CA 1
ATOM 1069 C C . SER A 1 132 ? 14.230 7.294 -9.041 1.00 51.19 132 SER A C 1
ATOM 1071 O O . SER A 1 132 ? 13.555 6.447 -9.615 1.00 51.19 132 SER A O 1
ATOM 1073 N N . LEU A 1 133 ? 15.566 7.276 -9.050 1.00 52.31 133 LEU A N 1
ATOM 1074 C CA . LEU A 1 133 ? 16.353 6.276 -9.777 1.00 52.31 133 LEU A CA 1
ATOM 1075 C C . LEU A 1 133 ? 16.141 4.856 -9.235 1.00 52.31 133 LEU A C 1
ATOM 1077 O O . LEU A 1 133 ? 15.962 3.925 -10.012 1.00 52.31 133 LEU A O 1
ATOM 1081 N N . LEU A 1 134 ? 16.089 4.688 -7.908 1.00 61.22 134 LEU A N 1
ATOM 1082 C CA . LEU A 1 134 ? 15.794 3.390 -7.289 1.00 61.22 134 LEU A CA 1
ATOM 1083 C C . LEU A 1 134 ? 14.411 2.861 -7.692 1.00 61.22 134 LEU A C 1
ATOM 1085 O O . LEU A 1 134 ? 14.280 1.689 -8.038 1.00 61.22 134 LEU A O 1
ATOM 1089 N N . LYS A 1 135 ? 13.389 3.727 -7.675 1.00 58.12 135 LYS A N 1
ATOM 1090 C CA . LYS A 1 135 ? 12.033 3.366 -8.110 1.00 58.12 135 LYS A CA 1
ATOM 1091 C C . LYS A 1 135 ? 12.000 3.008 -9.591 1.00 58.12 135 LYS A C 1
ATOM 1093 O O . LYS A 1 135 ? 11.461 1.968 -9.937 1.00 58.12 135 LYS A O 1
ATOM 1098 N N . HIS A 1 136 ? 12.601 3.835 -10.442 1.00 54.84 136 HIS A N 1
ATOM 1099 C CA . HIS A 1 136 ? 12.649 3.601 -11.881 1.00 54.84 136 HIS A CA 1
ATOM 1100 C C . HIS A 1 136 ? 13.321 2.263 -12.219 1.00 54.84 136 HIS A C 1
ATOM 1102 O O . HIS A 1 136 ? 12.761 1.477 -12.971 1.00 54.84 136 HIS A O 1
ATOM 1108 N N . ASN A 1 137 ? 14.463 1.953 -11.598 1.00 56.03 137 ASN A N 1
ATOM 1109 C CA . ASN A 1 137 ? 15.168 0.688 -11.829 1.00 56.03 137 ASN A CA 1
ATOM 1110 C C . ASN A 1 137 ? 14.361 -0.535 -11.371 1.00 56.03 137 ASN A C 1
ATOM 1112 O O . ASN A 1 137 ? 14.347 -1.550 -12.061 1.00 56.03 137 ASN A O 1
ATOM 1116 N N . PHE A 1 138 ? 13.663 -0.438 -10.236 1.00 54.94 138 PHE A N 1
ATOM 1117 C CA . PHE A 1 138 ? 12.776 -1.505 -9.767 1.00 54.94 138 PHE A CA 1
ATOM 1118 C C . PHE A 1 138 ? 11.567 -1.707 -10.691 1.00 54.94 138 PHE A C 1
ATOM 1120 O O . PHE A 1 138 ? 11.166 -2.837 -10.948 1.00 54.94 138 PHE A O 1
ATOM 1127 N N . VAL A 1 139 ? 10.992 -0.610 -11.189 1.00 58.78 139 VAL A N 1
ATOM 1128 C CA . VAL A 1 139 ? 9.861 -0.618 -12.121 1.00 58.78 139 VAL A CA 1
ATOM 1129 C C . VAL A 1 139 ? 10.298 -1.251 -13.440 1.00 58.78 139 VAL A C 1
ATOM 1131 O O . VAL A 1 139 ? 9.734 -2.270 -13.814 1.00 58.78 139 VAL A O 1
ATOM 1134 N N . VAL A 1 140 ? 11.352 -0.748 -14.088 1.00 60.47 140 VAL A N 1
ATOM 1135 C CA . VAL A 1 140 ? 11.863 -1.285 -15.364 1.00 60.47 140 VAL A CA 1
ATOM 1136 C C . VAL A 1 140 ? 12.245 -2.766 -15.260 1.00 60.47 140 VAL A C 1
ATOM 1138 O O . VAL A 1 140 ? 11.898 -3.537 -16.147 1.00 60.47 140 VAL A O 1
ATOM 1141 N N . GLY A 1 141 ? 12.879 -3.194 -14.162 1.00 59.09 141 GLY A N 1
ATOM 1142 C CA . GLY A 1 141 ? 13.251 -4.601 -13.953 1.00 59.09 141 GLY A CA 1
ATOM 1143 C C . GLY A 1 141 ? 12.073 -5.569 -13.760 1.00 59.09 141 GLY A C 1
ATOM 1144 O O . GLY A 1 141 ? 12.276 -6.774 -13.848 1.00 59.09 141 GLY A O 1
ATOM 1145 N N . ASN A 1 142 ? 10.862 -5.057 -13.511 1.00 54.34 142 ASN A N 1
ATOM 1146 C CA . ASN A 1 142 ? 9.638 -5.839 -13.296 1.00 54.34 142 ASN A CA 1
ATOM 1147 C C . ASN A 1 142 ? 8.590 -5.659 -14.412 1.00 54.34 142 ASN A C 1
ATOM 1149 O O . ASN A 1 142 ? 7.446 -6.080 -14.238 1.00 54.34 142 ASN A O 1
ATOM 1153 N N . HIS A 1 143 ? 8.928 -5.015 -15.535 1.00 63.62 143 HIS A N 1
ATOM 1154 C CA . HIS A 1 143 ? 8.007 -4.885 -16.669 1.00 63.62 143 HIS A CA 1
ATOM 1155 C C . HIS A 1 143 ? 8.160 -6.030 -17.670 1.00 63.62 143 HIS A C 1
ATOM 1157 O O . HIS A 1 143 ? 9.253 -6.542 -17.904 1.00 63.62 143 HIS A O 1
ATOM 1163 N N . ASN A 1 144 ? 7.046 -6.374 -18.317 1.00 69.81 144 ASN A N 1
ATOM 1164 C CA . ASN A 1 144 ? 7.062 -7.177 -19.531 1.00 69.81 144 ASN A CA 1
ATOM 1165 C C . ASN A 1 144 ? 7.684 -6.327 -20.649 1.00 69.81 144 ASN A C 1
ATOM 1167 O O . ASN A 1 144 ? 7.227 -5.213 -20.914 1.00 69.81 144 ASN A O 1
ATOM 1171 N N . LEU A 1 145 ? 8.734 -6.835 -21.286 1.00 81.81 145 LEU A N 1
ATOM 1172 C CA . LEU A 1 145 ? 9.335 -6.225 -22.470 1.00 81.81 145 LEU A CA 1
ATOM 1173 C C . LEU A 1 145 ? 8.869 -6.982 -23.710 1.00 81.81 145 LEU A C 1
ATOM 1175 O O . LEU A 1 145 ? 8.685 -8.201 -23.675 1.00 81.81 145 LEU A O 1
ATOM 1179 N N . CYS A 1 146 ? 8.687 -6.267 -24.816 1.00 84.31 146 CYS A N 1
ATOM 1180 C CA . CYS A 1 146 ? 8.472 -6.903 -26.102 1.00 84.31 146 CYS A CA 1
ATOM 1181 C C . CYS A 1 146 ? 9.758 -7.611 -26.522 1.00 84.31 146 CYS A C 1
ATOM 1183 O O . CYS A 1 146 ? 10.785 -6.972 -26.713 1.00 84.31 146 CYS A O 1
ATOM 1185 N N . LEU A 1 147 ? 9.685 -8.926 -26.725 1.00 79.38 147 LEU A N 1
ATOM 1186 C CA . LEU A 1 147 ? 10.840 -9.751 -27.097 1.00 79.38 147 LEU A CA 1
ATOM 1187 C C . LEU A 1 147 ? 11.435 -9.415 -28.474 1.00 79.38 147 LEU A C 1
ATOM 1189 O O . LEU A 1 147 ? 12.490 -9.938 -28.814 1.00 79.38 147 LEU A O 1
ATOM 1193 N N . ILE A 1 148 ? 10.769 -8.574 -29.271 1.00 84.44 148 ILE A N 1
ATOM 1194 C CA . ILE A 1 148 ? 11.242 -8.148 -30.593 1.00 84.44 148 ILE A CA 1
ATOM 1195 C C . ILE A 1 148 ? 12.046 -6.849 -30.489 1.00 84.44 148 ILE A C 1
ATOM 1197 O O . ILE A 1 148 ? 13.133 -6.779 -31.040 1.00 84.44 148 ILE A O 1
ATOM 1201 N N . CYS A 1 149 ? 11.539 -5.834 -29.784 1.00 87.12 149 CYS A N 1
ATOM 1202 C CA . CYS A 1 149 ? 12.140 -4.493 -29.763 1.00 87.12 149 CYS A CA 1
ATOM 1203 C C . CYS A 1 149 ? 12.709 -4.067 -28.401 1.00 87.12 149 CYS A C 1
ATOM 1205 O O . CYS A 1 149 ? 13.174 -2.939 -28.266 1.00 87.12 149 CYS A O 1
ATOM 1207 N N . ASP A 1 150 ? 12.608 -4.922 -27.382 1.00 81.88 150 ASP A N 1
ATOM 1208 C CA . ASP A 1 150 ? 12.963 -4.657 -25.981 1.00 81.88 150 ASP A CA 1
ATOM 1209 C C . ASP A 1 150 ? 12.240 -3.444 -25.358 1.00 81.88 150 ASP A C 1
ATOM 1211 O O . ASP A 1 150 ? 12.579 -2.977 -24.270 1.00 81.88 150 ASP A O 1
ATOM 1215 N N . GLY A 1 151 ? 11.194 -2.945 -26.022 1.00 82.00 151 GLY A N 1
ATOM 1216 C CA . GLY A 1 151 ? 10.345 -1.865 -25.537 1.00 82.00 151 GLY A CA 1
ATOM 1217 C C . GLY A 1 151 ? 9.354 -2.335 -24.471 1.00 82.00 151 GLY A C 1
ATOM 1218 O O . GLY A 1 151 ? 8.896 -3.478 -24.479 1.00 82.00 151 GLY A O 1
ATOM 1219 N N . LEU A 1 152 ? 8.968 -1.429 -23.572 1.00 82.94 152 LEU A N 1
ATOM 1220 C CA . LEU A 1 152 ? 7.985 -1.695 -22.516 1.00 82.94 152 LEU A CA 1
ATOM 1221 C C . LEU A 1 152 ? 6.615 -2.073 -23.099 1.00 82.94 152 LEU A C 1
ATOM 1223 O O . LEU A 1 152 ? 6.058 -1.351 -23.929 1.00 82.94 152 LEU A O 1
ATOM 1227 N N . ILE A 1 153 ? 6.048 -3.185 -22.633 1.00 77.94 153 ILE A N 1
ATOM 1228 C CA . ILE A 1 153 ? 4.691 -3.616 -22.974 1.00 77.94 153 ILE A CA 1
ATOM 1229 C C . ILE A 1 153 ? 3.678 -2.976 -22.019 1.00 77.94 153 ILE A C 1
ATOM 1231 O O . ILE A 1 153 ? 3.753 -3.145 -20.803 1.00 77.94 153 ILE A O 1
ATOM 1235 N N . TYR A 1 154 ? 2.689 -2.290 -22.593 1.00 79.31 154 TYR A N 1
ATOM 1236 C CA . TYR A 1 154 ? 1.450 -1.919 -21.915 1.00 79.31 154 TYR A CA 1
ATOM 1237 C C . TYR A 1 154 ? 0.366 -2.925 -22.313 1.00 79.31 154 TYR A C 1
ATOM 1239 O O . TYR A 1 154 ? 0.094 -3.062 -23.502 1.00 79.31 154 TYR A O 1
ATOM 1247 N N . LEU A 1 155 ? -0.217 -3.646 -21.348 1.00 71.31 155 LEU A N 1
ATOM 1248 C CA . LEU A 1 155 ? -1.058 -4.830 -21.601 1.00 71.31 155 LEU A CA 1
ATOM 1249 C C . LEU A 1 155 ? -2.221 -4.561 -22.572 1.00 71.31 155 LEU A C 1
ATOM 1251 O O . LEU A 1 155 ? -2.427 -5.354 -23.488 1.00 71.31 155 LEU A O 1
ATOM 1255 N N . ASP A 1 156 ? -2.902 -3.418 -22.454 1.00 75.75 156 ASP A N 1
ATOM 1256 C CA . ASP A 1 156 ? -4.034 -3.078 -23.337 1.00 75.75 156 ASP A CA 1
ATOM 1257 C C . ASP A 1 156 ? -3.601 -2.678 -24.761 1.00 75.75 156 ASP A C 1
ATOM 1259 O O . ASP A 1 156 ? -4.436 -2.491 -25.641 1.00 75.75 156 ASP A O 1
ATOM 1263 N N . SER A 1 157 ? -2.295 -2.527 -25.002 1.00 79.12 157 SER A N 1
ATOM 1264 C CA . SER A 1 157 ? -1.698 -2.210 -26.305 1.00 79.12 157 SER A CA 1
ATOM 1265 C C . SER A 1 157 ? -0.735 -3.320 -26.738 1.00 79.12 157 SER A C 1
ATOM 1267 O O . SER 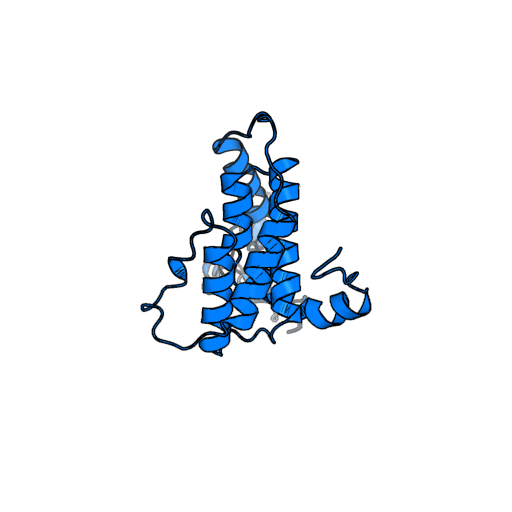A 1 157 ? 0.400 -3.080 -27.163 1.00 79.12 157 SER A O 1
ATOM 1269 N N . THR A 1 158 ? -1.186 -4.568 -26.590 1.00 85.56 158 THR A N 1
ATOM 1270 C CA . THR A 1 158 ? -0.462 -5.757 -27.050 1.00 85.56 158 THR A CA 1
ATOM 1271 C C . THR A 1 158 ? -1.336 -6.727 -27.814 1.00 85.56 158 THR A C 1
ATOM 1273 O O . THR A 1 158 ? -2.559 -6.716 -27.719 1.00 85.56 158 THR A O 1
ATOM 1276 N N . GLU A 1 159 ? -0.672 -7.592 -28.568 1.00 86.44 159 GLU A N 1
ATOM 1277 C CA . GLU A 1 159 ? -1.263 -8.769 -29.181 1.00 86.44 159 GLU A CA 1
ATOM 1278 C C . GLU A 1 159 ? -0.597 -10.027 -28.614 1.00 86.44 159 GLU A C 1
ATOM 1280 O O . GLU A 1 159 ? 0.578 -10.013 -28.236 1.00 86.44 159 GLU A O 1
ATOM 1285 N N . SER A 1 160 ? -1.364 -11.116 -28.554 1.00 86.38 160 SER A N 1
ATOM 1286 C CA . SER A 1 160 ? -0.832 -12.451 -28.278 1.00 86.38 160 SER A CA 1
ATOM 1287 C C . SER A 1 160 ? -0.419 -13.106 -29.590 1.00 86.38 160 SER A C 1
ATOM 1289 O O . SER A 1 160 ? -1.224 -13.172 -30.519 1.00 86.38 160 SER A O 1
ATOM 1291 N N . ASP A 1 161 ? 0.809 -13.609 -29.655 1.00 85.12 161 ASP A N 1
ATOM 1292 C CA . ASP A 1 161 ? 1.323 -14.346 -30.810 1.00 85.12 161 ASP A CA 1
ATOM 1293 C C . ASP A 1 161 ? 2.147 -15.571 -30.375 1.00 85.12 161 ASP A C 1
ATOM 1295 O O . ASP A 1 161 ? 2.356 -15.811 -29.182 1.00 85.12 161 ASP A O 1
ATOM 1299 N N . HIS A 1 162 ? 2.590 -16.371 -31.345 1.00 85.88 162 HIS A N 1
ATOM 1300 C CA . HIS A 1 162 ? 3.405 -17.559 -31.146 1.00 85.88 162 HIS A CA 1
ATOM 1301 C C . HIS A 1 162 ? 4.900 -17.256 -31.318 1.00 85.88 162 HIS A C 1
ATOM 1303 O O . HIS A 1 162 ? 5.306 -16.616 -32.291 1.00 85.88 162 HIS A O 1
ATOM 1309 N N . ARG A 1 163 ? 5.745 -17.780 -30.422 1.00 79.25 163 ARG A N 1
ATOM 1310 C CA . ARG A 1 163 ? 7.213 -17.704 -30.532 1.00 79.25 163 ARG A CA 1
ATOM 1311 C C . ARG A 1 163 ? 7.680 -18.446 -31.775 1.00 79.25 163 ARG A C 1
ATOM 1313 O O . ARG A 1 163 ? 8.421 -17.896 -32.578 1.00 79.25 163 ARG A O 1
ATOM 1320 N N . ILE A 1 164 ? 7.174 -19.662 -31.948 1.00 80.88 164 ILE A N 1
ATOM 1321 C CA . ILE A 1 164 ? 7.318 -20.475 -33.151 1.00 80.88 164 ILE A CA 1
ATOM 1322 C C . ILE A 1 164 ? 6.038 -20.312 -33.963 1.00 80.88 164 ILE A C 1
ATOM 1324 O O . ILE A 1 164 ? 4.957 -20.652 -33.476 1.00 80.88 164 ILE A O 1
ATOM 1328 N N . ALA A 1 165 ? 6.147 -19.795 -35.188 1.00 80.69 165 ALA A N 1
ATOM 1329 C CA . ALA A 1 165 ? 4.987 -19.557 -36.038 1.00 80.69 165 ALA A CA 1
ATOM 1330 C C . ALA A 1 165 ? 4.216 -20.856 -36.326 1.00 80.69 165 ALA A C 1
ATOM 1332 O O . ALA A 1 165 ? 4.786 -21.937 -36.503 1.00 80.69 165 ALA A O 1
ATOM 1333 N N . LYS A 1 166 ? 2.887 -20.749 -36.421 1.00 82.19 166 LYS A N 1
ATOM 1334 C CA . LYS A 1 166 ? 2.010 -21.892 -36.716 1.00 82.19 166 LYS A CA 1
ATOM 1335 C C . LYS A 1 166 ? 2.342 -22.544 -38.065 1.00 82.19 166 LYS A C 1
ATOM 1337 O O . LYS A 1 166 ? 2.255 -23.762 -38.187 1.00 82.19 166 LYS A O 1
ATOM 1342 N N . ALA A 1 167 ? 2.752 -21.741 -39.050 1.00 78.94 167 ALA A N 1
ATOM 1343 C CA . ALA A 1 167 ? 3.120 -22.199 -40.391 1.00 78.94 167 ALA A CA 1
ATOM 1344 C C . ALA A 1 167 ? 4.303 -23.184 -40.395 1.00 78.94 167 ALA A C 1
ATOM 1346 O O . ALA A 1 167 ? 4.359 -24.065 -41.247 1.00 78.94 167 ALA A O 1
ATOM 1347 N N . VAL A 1 168 ? 5.201 -23.084 -39.409 1.00 79.94 168 VAL A N 1
ATOM 1348 C CA . VAL A 1 168 ? 6.375 -23.961 -39.257 1.00 79.94 168 VAL A CA 1
ATOM 1349 C C . VAL A 1 168 ? 6.208 -24.987 -38.126 1.00 79.94 168 VAL A C 1
ATOM 1351 O O . VAL A 1 168 ? 7.180 -25.577 -37.665 1.00 79.94 168 VAL A O 1
ATOM 1354 N N . GLY A 1 169 ? 4.968 -25.230 -37.682 1.00 82.94 169 GLY A N 1
ATOM 1355 C CA . GLY A 1 169 ? 4.638 -26.276 -36.706 1.00 82.94 169 GLY A CA 1
ATOM 1356 C C . GLY A 1 169 ? 4.486 -25.811 -35.254 1.00 82.94 169 GLY A C 1
ATOM 1357 O O . GLY A 1 169 ? 4.366 -26.649 -34.360 1.00 82.94 169 GLY A O 1
ATOM 1358 N N . GLY A 1 170 ? 4.459 -24.501 -34.994 1.00 83.56 170 GLY A N 1
ATOM 1359 C CA . GLY A 1 170 ? 4.204 -23.957 -33.661 1.00 83.56 170 GLY A CA 1
ATOM 1360 C C . GLY A 1 170 ? 2.824 -24.331 -33.105 1.00 83.56 170 GLY A C 1
ATOM 1361 O O . GLY A 1 170 ? 1.809 -24.234 -33.798 1.00 83.56 170 GLY A O 1
ATOM 1362 N N . GLN A 1 171 ? 2.780 -24.737 -31.834 1.00 86.44 171 GLN A N 1
ATOM 1363 C CA . GLN A 1 171 ? 1.545 -25.112 -31.134 1.00 86.44 171 GLN A CA 1
ATOM 1364 C C . GLN A 1 171 ? 0.974 -23.945 -30.320 1.00 86.44 171 GLN A C 1
ATOM 1366 O O . GLN A 1 171 ? 1.723 -23.124 -29.797 1.00 86.44 171 GLN A O 1
ATOM 1371 N N . GLY A 1 172 ? -0.350 -23.889 -30.165 1.00 86.12 172 GLY A N 1
ATOM 1372 C CA . GLY A 1 172 ? -1.038 -22.901 -29.324 1.00 86.12 172 GLY A CA 1
ATOM 1373 C C . GLY A 1 172 ? -1.008 -23.271 -27.839 1.00 86.12 172 GLY A C 1
ATOM 1374 O O . GLY A 1 172 ? -2.058 -23.519 -27.252 1.00 86.12 172 GLY A O 1
ATOM 1375 N N . VAL A 1 173 ? 0.188 -23.366 -27.256 1.00 84.75 173 VAL A N 1
ATOM 1376 C CA . VAL A 1 173 ? 0.422 -23.664 -25.831 1.00 84.75 173 VAL A CA 1
ATOM 1377 C C . VAL A 1 173 ? 1.059 -22.463 -25.135 1.00 84.75 173 VAL A C 1
ATOM 1379 O O . VAL A 1 173 ? 1.690 -21.634 -25.794 1.00 84.75 173 VAL A O 1
ATOM 1382 N N . LEU A 1 174 ? 0.897 -22.353 -23.813 1.00 73.19 174 LEU A N 1
ATOM 1383 C CA . LEU A 1 174 ? 1.355 -21.191 -23.039 1.00 73.19 174 LEU A CA 1
ATOM 1384 C C . LEU A 1 174 ? 2.862 -20.947 -23.209 1.00 73.19 174 LEU A C 1
ATOM 1386 O O . LEU A 1 174 ? 3.300 -19.806 -23.321 1.00 73.19 174 LEU A O 1
ATOM 1390 N N . GLU A 1 175 ? 3.641 -22.021 -23.303 1.00 81.38 175 GLU A N 1
ATOM 1391 C CA . GLU A 1 175 ? 5.095 -22.009 -23.470 1.00 81.38 175 GLU A CA 1
ATOM 1392 C C . GLU A 1 175 ? 5.520 -21.416 -24.820 1.00 81.38 175 GLU A C 1
ATOM 1394 O O . GLU A 1 175 ? 6.598 -20.833 -24.939 1.00 81.38 175 GLU A O 1
ATOM 1399 N N . ASN A 1 176 ? 4.659 -21.534 -25.834 1.00 82.19 176 ASN A N 1
ATOM 1400 C CA . ASN A 1 176 ? 4.866 -20.957 -27.156 1.00 82.19 176 ASN A CA 1
ATOM 1401 C C . ASN A 1 176 ? 4.191 -19.583 -27.301 1.00 82.19 176 ASN A C 1
ATOM 1403 O O . ASN A 1 176 ? 4.331 -18.955 -28.344 1.00 82.19 176 ASN A O 1
ATOM 1407 N N . GLY A 1 177 ? 3.475 -19.098 -26.286 1.00 79.69 177 GLY A N 1
ATOM 1408 C CA . GLY A 1 177 ? 2.853 -17.779 -26.294 1.00 79.69 177 GLY A CA 1
ATOM 1409 C C . GLY A 1 177 ? 3.853 -16.658 -26.000 1.00 79.69 177 GLY A C 1
ATOM 1410 O O . GLY A 1 177 ? 4.781 -16.805 -25.194 1.00 79.69 177 GLY A O 1
ATOM 1411 N N . LEU A 1 178 ? 3.651 -15.506 -26.633 1.00 82.94 178 LEU A N 1
ATOM 1412 C CA . LEU A 1 178 ? 4.261 -14.247 -26.221 1.00 82.94 178 LEU A CA 1
ATOM 1413 C C . LEU A 1 178 ? 3.298 -13.067 -26.386 1.00 82.94 178 LEU A C 1
ATOM 1415 O O . LEU A 1 178 ? 2.399 -13.094 -27.223 1.00 82.94 178 LEU A O 1
ATOM 1419 N N . LEU A 1 179 ? 3.536 -12.018 -25.595 1.00 85.06 179 LEU A N 1
ATOM 1420 C CA . LEU A 1 179 ? 2.938 -10.703 -25.799 1.00 85.06 179 LEU A CA 1
ATOM 1421 C C . LEU A 1 179 ? 3.900 -9.837 -26.610 1.00 85.06 179 LEU A C 1
ATOM 1423 O O . LEU A 1 179 ? 5.100 -9.786 -26.328 1.00 85.06 179 LEU A O 1
ATOM 1427 N N . VAL A 1 180 ? 3.364 -9.153 -27.612 1.00 87.19 180 VAL A N 1
ATOM 1428 C CA . VAL A 1 180 ? 4.119 -8.292 -28.528 1.00 87.19 180 VAL A CA 1
ATOM 1429 C C . VAL A 1 180 ? 3.376 -6.994 -28.775 1.00 87.19 180 VAL A C 1
ATOM 1431 O O . VAL A 1 180 ? 2.147 -6.948 -28.714 1.00 87.19 180 VAL A O 1
ATOM 1434 N N . HIS A 1 181 ? 4.109 -5.926 -29.093 1.00 89.94 181 HIS A N 1
ATOM 1435 C CA . HIS A 1 181 ? 3.464 -4.731 -29.630 1.00 89.94 181 HIS A CA 1
ATOM 1436 C C . HIS A 1 181 ? 2.820 -5.055 -30.984 1.00 89.94 181 HIS A C 1
ATOM 1438 O O . HIS A 1 181 ? 3.444 -5.766 -31.779 1.00 89.94 181 HIS A O 1
ATOM 1444 N N . PRO A 1 182 ? 1.640 -4.489 -31.301 1.00 88.69 182 PRO A N 1
ATOM 1445 C CA . PRO A 1 182 ? 0.981 -4.707 -32.586 1.00 88.69 182 PRO A CA 1
ATOM 1446 C C . PRO A 1 182 ? 1.913 -4.451 -33.776 1.00 88.69 182 PRO A C 1
ATOM 1448 O O . PRO A 1 182 ? 1.970 -5.254 -34.700 1.00 88.69 182 PRO A O 1
ATOM 1451 N N . ILE A 1 183 ? 2.718 -3.382 -33.723 1.00 86.31 183 ILE A N 1
ATOM 1452 C CA . ILE A 1 183 ? 3.671 -3.048 -34.790 1.00 86.31 183 ILE A CA 1
ATOM 1453 C C . ILE A 1 183 ? 4.777 -4.101 -34.945 1.00 86.31 183 ILE A C 1
ATOM 1455 O O . ILE A 1 183 ? 5.044 -4.544 -36.059 1.00 86.31 183 ILE A O 1
ATOM 1459 N N . CYS A 1 184 ? 5.359 -4.571 -33.838 1.00 87.44 184 CYS A N 1
ATOM 1460 C CA . CYS A 1 184 ? 6.371 -5.624 -33.857 1.00 87.44 184 CYS A CA 1
ATOM 1461 C C . CYS A 1 184 ? 5.788 -6.945 -34.372 1.00 87.44 184 CYS A C 1
ATOM 1463 O O . CYS A 1 184 ? 6.458 -7.659 -35.111 1.00 87.44 184 CYS A O 1
ATOM 1465 N N . ASN A 1 185 ? 4.523 -7.237 -34.052 1.00 87.50 185 ASN A N 1
ATOM 1466 C CA . ASN A 1 185 ? 3.835 -8.418 -34.564 1.00 87.50 185 ASN A CA 1
ATOM 1467 C C . ASN A 1 185 ? 3.657 -8.372 -36.089 1.00 87.50 185 ASN A C 1
ATOM 1469 O O . ASN A 1 185 ? 3.853 -9.369 -36.778 1.00 87.50 185 ASN A O 1
ATOM 1473 N N . ARG A 1 186 ? 3.316 -7.201 -36.645 1.00 87.69 186 ARG A N 1
ATOM 1474 C CA . ARG A 1 186 ? 3.200 -7.029 -38.104 1.00 87.69 186 ARG A CA 1
ATOM 1475 C C . ARG A 1 186 ? 4.541 -7.173 -38.816 1.00 87.69 186 ARG A C 1
ATOM 1477 O O . ARG A 1 186 ? 4.565 -7.705 -39.918 1.00 87.69 186 ARG A O 1
ATOM 1484 N N . MET A 1 187 ? 5.632 -6.734 -38.189 1.00 81.56 187 MET A N 1
ATOM 1485 C CA . MET A 1 187 ? 6.978 -6.935 -38.728 1.00 81.56 187 MET A CA 1
ATOM 1486 C C . MET A 1 187 ? 7.414 -8.405 -38.661 1.00 81.56 187 MET A C 1
ATOM 1488 O O . MET A 1 187 ? 8.074 -8.873 -39.581 1.00 81.56 187 MET A O 1
ATOM 1492 N N . LYS A 1 188 ? 7.036 -9.136 -37.598 1.00 77.75 188 LYS A N 1
ATOM 1493 C CA . LYS A 1 188 ? 7.441 -10.536 -37.377 1.00 77.75 188 LYS A CA 1
ATOM 1494 C C . LYS A 1 188 ? 7.005 -11.461 -38.506 1.00 77.75 188 LYS A C 1
ATOM 1496 O O . LYS A 1 188 ? 7.803 -12.284 -38.931 1.00 77.75 188 LYS A O 1
ATOM 1501 N N . SER A 1 189 ? 5.785 -11.308 -39.021 1.00 74.06 189 SER A N 1
ATOM 1502 C CA . SER A 1 189 ? 5.233 -12.176 -40.074 1.00 74.06 189 SER A CA 1
ATOM 1503 C C . SER A 1 189 ? 5.550 -13.666 -39.813 1.00 74.06 189 SER A C 1
ATOM 1505 O O . SER A 1 189 ? 5.175 -14.182 -38.760 1.00 74.06 189 SER A O 1
ATOM 1507 N N . ASP A 1 190 ? 6.268 -14.335 -40.727 1.00 74.12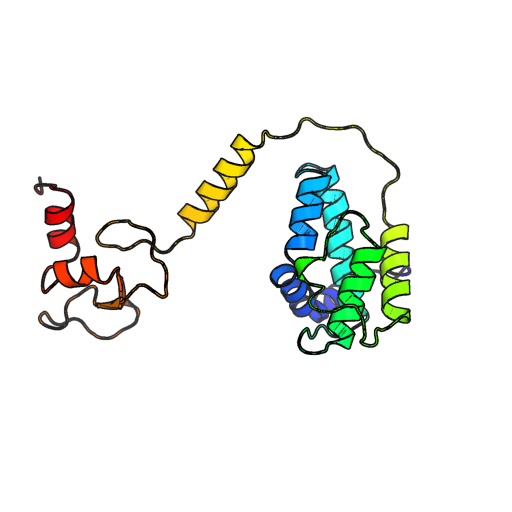 190 ASP A N 1
ATOM 1508 C CA . ASP A 1 190 ? 6.693 -15.740 -40.611 1.00 74.12 190 ASP A CA 1
ATOM 1509 C C . ASP A 1 190 ? 8.153 -15.903 -40.133 1.00 74.12 190 ASP A C 1
ATOM 1511 O O . ASP A 1 190 ? 8.653 -17.026 -40.077 1.00 74.12 190 ASP A O 1
ATOM 1515 N N . LEU A 1 191 ? 8.839 -14.806 -39.794 1.00 76.12 191 LEU A N 1
ATOM 1516 C CA . LEU A 1 191 ? 10.229 -14.818 -39.333 1.00 76.12 191 LEU A CA 1
ATOM 1517 C C . LEU A 1 191 ? 10.342 -15.352 -37.900 1.00 76.12 191 LEU A C 1
ATOM 1519 O O . LEU A 1 191 ? 9.456 -15.158 -37.053 1.00 76.12 191 LEU A O 1
ATOM 1523 N N . SER A 1 192 ? 11.473 -15.993 -37.608 1.00 79.81 192 SER A N 1
ATOM 1524 C CA . SER A 1 192 ? 11.867 -16.333 -36.244 1.00 79.81 192 SER A CA 1
ATOM 1525 C C . SER A 1 192 ? 12.159 -15.065 -35.431 1.00 79.81 192 SER A C 1
ATOM 1527 O O . SER A 1 192 ? 12.397 -13.982 -35.974 1.00 79.81 192 SER A O 1
ATOM 1529 N N . LEU A 1 193 ? 12.142 -15.186 -34.099 1.00 77.56 193 LEU A N 1
ATOM 1530 C CA . LEU A 1 193 ? 12.489 -14.073 -33.210 1.00 77.56 193 LEU A CA 1
ATOM 1531 C C . LEU A 1 193 ? 13.930 -13.596 -33.434 1.00 77.56 193 LEU A C 1
ATOM 1533 O O . LEU A 1 193 ? 14.196 -12.401 -33.354 1.00 77.56 193 LEU A O 1
ATOM 1537 N N . GLU A 1 194 ? 14.849 -14.513 -33.723 1.00 81.38 194 GLU A N 1
ATOM 1538 C CA . GLU A 1 194 ? 16.245 -14.206 -34.025 1.00 81.38 194 GLU A CA 1
ATOM 1539 C C . GLU A 1 194 ? 16.371 -13.427 -35.340 1.00 81.38 194 GLU A C 1
ATOM 1541 O O . GLU A 1 194 ? 17.053 -12.404 -35.376 1.00 81.38 194 GLU A O 1
ATOM 1546 N N . GLU A 1 195 ? 15.667 -13.860 -36.390 1.00 82.81 195 GLU A N 1
ATOM 1547 C CA . GLU A 1 195 ? 15.694 -13.222 -37.713 1.00 82.81 195 GLU A CA 1
ATOM 1548 C C . GLU A 1 195 ? 15.178 -11.780 -37.663 1.00 82.81 195 GLU A C 1
ATOM 1550 O O . GLU A 1 195 ? 15.837 -10.869 -38.166 1.00 82.81 195 GLU A O 1
ATOM 1555 N N . ILE A 1 196 ? 14.039 -11.539 -37.003 1.00 83.88 196 ILE A N 1
ATOM 1556 C CA . ILE A 1 196 ? 13.496 -10.179 -36.906 1.00 83.88 196 ILE A CA 1
ATOM 1557 C C . ILE A 1 196 ? 14.329 -9.266 -36.007 1.00 83.88 196 ILE A C 1
ATOM 1559 O O . ILE A 1 196 ? 14.426 -8.069 -36.266 1.00 83.88 196 ILE A O 1
ATOM 1563 N N . ARG A 1 197 ? 14.939 -9.795 -34.943 1.00 83.62 197 ARG A N 1
ATOM 1564 C CA . ARG A 1 197 ? 15.823 -8.988 -34.094 1.00 83.62 197 ARG A CA 1
ATOM 1565 C C . ARG A 1 197 ? 17.091 -8.592 -34.845 1.00 83.62 197 ARG A C 1
ATOM 1567 O O . ARG A 1 197 ? 17.517 -7.447 -34.716 1.00 83.62 197 ARG A O 1
ATOM 1574 N N . ALA A 1 198 ? 17.656 -9.501 -35.641 1.00 83.38 198 ALA A N 1
ATOM 1575 C CA . ALA A 1 198 ? 18.800 -9.201 -36.496 1.00 83.38 198 ALA A CA 1
ATOM 1576 C C . ALA A 1 198 ? 18.468 -8.097 -37.516 1.00 83.38 198 ALA A C 1
ATOM 1578 O O . ALA A 1 198 ? 19.251 -7.162 -37.675 1.00 83.38 198 ALA A O 1
ATOM 1579 N N . ASP A 1 199 ? 17.281 -8.151 -38.132 1.00 83.19 199 ASP A N 1
ATOM 1580 C CA . ASP A 1 199 ? 16.788 -7.104 -39.039 1.00 83.19 199 ASP A CA 1
ATOM 1581 C C . ASP A 1 199 ? 16.570 -5.758 -38.319 1.00 83.19 199 ASP A C 1
ATOM 1583 O O . ASP A 1 199 ? 17.035 -4.715 -38.777 1.00 83.19 199 ASP A O 1
ATOM 1587 N N . LEU A 1 200 ? 15.927 -5.775 -37.145 1.00 81.88 200 LEU A N 1
ATOM 1588 C CA . LEU A 1 200 ? 15.569 -4.566 -36.397 1.00 81.88 200 LEU A CA 1
ATOM 1589 C C . LEU A 1 200 ? 16.783 -3.828 -35.811 1.00 81.88 200 LEU A C 1
ATOM 1591 O O . LEU A 1 200 ? 16.796 -2.597 -35.778 1.00 81.88 200 LEU A O 1
ATOM 1595 N N . PHE A 1 201 ? 17.781 -4.564 -35.318 1.00 82.81 201 PHE A N 1
ATOM 1596 C CA . PHE A 1 201 ? 18.952 -3.995 -34.641 1.00 82.81 201 PHE A CA 1
ATOM 1597 C C . PHE A 1 201 ? 20.219 -3.972 -35.508 1.00 82.81 201 PHE A C 1
ATOM 1599 O O . PHE A 1 201 ? 21.225 -3.398 -35.093 1.00 82.81 201 PHE A O 1
ATOM 1606 N N . GLY A 1 202 ? 20.173 -4.529 -36.722 1.00 66.94 202 GLY A N 1
ATOM 1607 C CA . GLY A 1 202 ? 21.269 -4.467 -37.690 1.00 66.94 202 GLY A CA 1
ATOM 1608 C C . GLY A 1 202 ? 22.480 -5.339 -37.347 1.00 66.94 202 GLY A C 1
ATOM 1609 O O . GLY A 1 202 ? 23.578 -5.075 -37.840 1.00 66.94 202 GLY A O 1
ATOM 1610 N N . GLU A 1 203 ? 22.315 -6.369 -36.514 1.00 53.50 203 GLU A N 1
ATOM 1611 C CA . GLU A 1 203 ? 23.397 -7.306 -36.207 1.00 53.50 203 GLU A CA 1
ATOM 1612 C C . GLU A 1 203 ? 23.483 -8.389 -37.293 1.00 53.50 203 GLU A C 1
ATOM 1614 O O . GLU A 1 203 ? 22.739 -9.369 -37.305 1.00 53.50 203 GLU A O 1
ATOM 1619 N N . LEU A 1 204 ? 24.427 -8.204 -38.222 1.00 45.03 204 LEU A N 1
ATOM 1620 C CA . LEU A 1 204 ? 24.975 -9.295 -39.027 1.00 45.03 204 LEU A CA 1
ATOM 1621 C C . LEU A 1 204 ? 25.524 -10.362 -38.073 1.00 45.03 204 LEU A C 1
ATOM 1623 O O . LEU A 1 204 ? 26.491 -10.102 -37.357 1.00 45.03 204 LEU A O 1
ATOM 1627 N N . LEU A 1 205 ? 24.910 -11.546 -38.088 1.00 43.31 205 LEU A N 1
ATOM 1628 C CA . LEU A 1 205 ? 25.432 -12.751 -37.447 1.00 43.31 205 LEU A CA 1
ATOM 1629 C C . LEU A 1 205 ? 26.896 -12.966 -37.879 1.00 43.31 205 LEU A C 1
ATOM 1631 O O . LEU A 1 205 ? 27.154 -13.294 -39.039 1.00 43.31 205 LEU A O 1
ATOM 1635 N N . TYR A 1 206 ? 27.831 -12.783 -36.944 1.00 38.88 206 TYR A N 1
ATOM 1636 C CA . TYR A 1 206 ? 29.197 -13.311 -36.995 1.00 38.88 206 TYR A CA 1
ATOM 1637 C C . TYR A 1 206 ? 29.385 -14.314 -35.862 1.00 38.88 206 TYR A C 1
ATOM 1639 O O . TYR A 1 206 ? 28.985 -13.989 -34.720 1.00 38.88 206 TYR A O 1
#

Secondary structure (DSSP, 8-state):
-EETTEE--HHHHHHHHHHHHHHHHH-HHHHHHHHHHH-SSHHHHHHHHHHHHHHHHHHHHS---SSSHHHHHHHHHHHHHH-TT---GGG-SS-S-S---HHHHHHHHHHHHHT-----PPPPPPPHHHHHHHHHHHHHHTSPBPTTT-PBPPGGG-EEEESS-GGGT---SGGGEEEE-HHHHHHHTT--HHHHHHHHHT----